Protein AF-A0A0D3IHN6-F1 (afdb_monomer)

Mean predicted aligned error: 17.08 Å

pLDDT: mean 70.56, std 24.92, range [23.86, 97.94]

Secondary structure (DSSP, 8-state):
-----PPPPTTPPP-----TTHHHHHHHHHIIIIIHHHHHHHHHHTTSTTPPP---PPPTT-HHHHHHHHHHHHHHHTT-PPPHHHHHHHHTTS-------------SS----EEEE-TTSS-EEEEE--GGG-SSHHHHHHHHHHHHHHGGGTT-EEEEEEEEEEEEEETTSS-EEEEEEEEEESS-GGGS-HHHHTT-EEE-GGG-BS--TTHHHHHHHHHHHT---TTEEEEEEEPPSSPPEEEEEEEE-

Foldseek 3Di:
DPDDPDDDDPPDDDPDPPDPPPPVVVVVVCCVPPVVVVVVCVVVQVPDPPDDDDPDDDDPPQPQVVVVVVVQVVCVVVVNHDDPVVVVVSDVVGDDAADDDDDDDDDDPPFKFKWWAFPRDPKIWGQADTLVPDPDPVSSVLSVVLCVLCVVQFQPKKKKFFFKKKWKAFAPRQWIWIKTAIAIGPDDPVSRSVVSNQQTIIGPPVRTHNDDPVVSSVQSVCVVVVNDDPRIDMDMGGADPVTDMGMTGMHID

Nearest PDB structures (foldseek):
  7b5h-assembly1_AD  TM=1.673E-01  e=1.004E-01  Nostoc sp. PCC 7120 = FACHB-418
  7wt4-assembly2_D  TM=2.949E-01  e=1.870E+00  Homo sapiens
  3szv-assembly1_A  TM=2.878E-01  e=4.496E+00  Pseudomonas aeruginosa
  1uyn-assembly1_X  TM=2.172E-01  e=3.356E+00  Neisseria meningitidis

Organism: Emiliania huxleyi (strain CCMP1516) (NCBI:txid280463)

Sequence (253 aa):
MWARVGARAATDHALTQHIEGGAAKAYEIFNAVFFEPSRKALSSVHRLPGVLVSDAFWAEGAEGPKELAEELVRRATAGDAPTLAEFAAAVAGGGGGGGGGGGASAAAPTASYMMAELPGTQMHVTLVPPRGSATSAAEAAALFAAMRALQPLAGSPVRVVLLRYVLGTWRGETRKIGFWEAGIRGLPDSLHYTPQAALYHVTDSAALIGCAPRDVSDFLARIRAGSLDPEWQVQIFEASAPPPEMAAVVREV

Structure (mmCIF, N/CA/C/O backbone):
data_AF-A0A0D3IHN6-F1
#
_entry.id   AF-A0A0D3IHN6-F1
#
loop_
_atom_site.group_PDB
_atom_site.id
_atom_site.type_symbol
_atom_site.label_atom_id
_atom_site.label_alt_id
_atom_site.label_comp_id
_atom_site.label_asym_id
_atom_site.label_entity_id
_atom_site.label_seq_id
_atom_site.pdbx_PDB_ins_code
_atom_site.Cartn_x
_atom_site.Cartn_y
_atom_site.Cartn_z
_atom_site.occupancy
_atom_site.B_iso_or_equiv
_atom_site.auth_seq_id
_atom_site.auth_comp_id
_atom_site.auth_asym_id
_atom_site.auth_atom_id
_atom_site.pdbx_PDB_model_num
ATOM 1 N N . MET A 1 1 ? -9.076 2.340 -29.402 1.00 26.38 1 MET A N 1
ATOM 2 C CA . MET A 1 1 ? -9.531 3.242 -30.480 1.00 26.38 1 MET A CA 1
ATOM 3 C C . MET A 1 1 ? -10.170 4.444 -29.805 1.00 26.38 1 MET A C 1
ATOM 5 O O . MET A 1 1 ? -11.126 4.263 -29.068 1.00 26.38 1 MET A O 1
ATOM 9 N N . TRP A 1 2 ? -9.564 5.623 -29.957 1.00 23.86 2 TRP A N 1
ATOM 10 C CA . TRP A 1 2 ? -10.156 6.906 -29.574 1.00 23.86 2 TRP A CA 1
ATOM 11 C C . TRP A 1 2 ? -11.422 7.128 -30.407 1.00 23.86 2 TRP A C 1
ATOM 13 O O . TRP A 1 2 ? -11.410 6.845 -31.609 1.00 23.86 2 TRP A O 1
ATOM 23 N N . ALA A 1 3 ? -12.501 7.618 -29.796 1.00 26.09 3 ALA A N 1
ATOM 24 C CA . ALA A 1 3 ? -13.684 8.024 -30.541 1.00 26.09 3 ALA A CA 1
ATOM 25 C C . ALA A 1 3 ? -13.333 9.280 -31.349 1.00 26.09 3 ALA A C 1
ATOM 27 O O . ALA A 1 3 ? -13.211 10.387 -30.834 1.00 26.09 3 ALA A O 1
ATOM 28 N N . ARG A 1 4 ? -13.077 9.051 -32.635 1.00 27.92 4 ARG A N 1
ATOM 29 C CA . ARG A 1 4 ? -12.888 10.053 -33.676 1.00 27.92 4 ARG A CA 1
ATOM 30 C C . ARG A 1 4 ? -14.024 11.076 -33.586 1.00 27.92 4 ARG A C 1
ATOM 32 O O . ARG A 1 4 ? -15.188 10.688 -33.605 1.00 27.92 4 ARG A O 1
ATOM 39 N N . VAL A 1 5 ? -13.677 12.363 -33.550 1.00 29.56 5 VAL A N 1
ATOM 40 C CA . VAL A 1 5 ? -14.582 13.455 -33.928 1.00 29.56 5 VAL A CA 1
ATOM 41 C C . VAL A 1 5 ? -15.066 13.141 -35.345 1.00 29.56 5 VAL A C 1
ATOM 43 O O . VAL A 1 5 ? -14.336 13.311 -36.322 1.00 29.56 5 VAL A O 1
ATOM 46 N N . GLY A 1 6 ? -16.255 12.552 -35.443 1.00 32.47 6 GLY A N 1
ATOM 47 C CA . GLY A 1 6 ? -16.974 12.385 -36.695 1.00 32.47 6 GLY A CA 1
ATOM 48 C C . GLY A 1 6 ? -17.466 13.750 -37.152 1.00 32.47 6 GLY A C 1
ATOM 49 O O . GLY A 1 6 ? -17.940 14.541 -36.339 1.00 32.47 6 GLY A O 1
ATOM 50 N N . ALA A 1 7 ? -17.287 14.032 -38.440 1.00 32.97 7 ALA A N 1
ATOM 51 C CA . ALA A 1 7 ? -17.665 15.278 -39.090 1.00 32.97 7 ALA A CA 1
ATOM 52 C C . ALA A 1 7 ? -19.096 15.701 -38.712 1.00 32.97 7 ALA A C 1
ATOM 54 O O . ALA A 1 7 ? -20.049 14.970 -38.975 1.00 32.97 7 ALA A O 1
ATOM 55 N N . ARG A 1 8 ? -19.235 16.880 -38.096 1.00 36.50 8 ARG A N 1
ATOM 56 C CA . ARG A 1 8 ? -20.534 17.532 -37.907 1.00 36.50 8 ARG A CA 1
ATOM 57 C C . ARG A 1 8 ? -20.994 18.152 -39.226 1.00 36.50 8 ARG A C 1
ATOM 59 O O . ARG A 1 8 ? -20.164 18.558 -40.043 1.00 36.50 8 ARG A O 1
ATOM 66 N N . ALA A 1 9 ? -22.304 18.212 -39.441 1.00 45.88 9 ALA A N 1
ATOM 67 C CA . ALA A 1 9 ? -22.871 18.928 -40.577 1.00 45.88 9 ALA A CA 1
ATOM 68 C C . ALA A 1 9 ? -22.647 20.441 -40.406 1.00 45.88 9 ALA A C 1
ATOM 70 O O . ALA A 1 9 ? -22.578 20.944 -39.287 1.00 45.88 9 ALA A O 1
ATOM 71 N N . ALA A 1 10 ? -22.571 21.183 -41.515 1.00 40.00 10 ALA A N 1
ATOM 72 C CA . ALA A 1 10 ? -22.325 22.633 -41.526 1.00 40.00 10 ALA A CA 1
ATOM 73 C C . ALA A 1 10 ? -23.409 23.481 -40.817 1.00 40.00 10 ALA A C 1
ATOM 75 O O . ALA A 1 10 ? -23.303 24.702 -40.772 1.00 40.00 10 ALA A O 1
ATOM 76 N N . THR A 1 11 ? -24.458 22.845 -40.294 1.00 34.56 11 THR A N 1
ATOM 77 C CA . THR A 1 11 ? -25.640 23.467 -39.689 1.00 34.56 11 THR A CA 1
ATOM 78 C C . THR A 1 11 ? -25.653 23.423 -38.160 1.00 34.56 11 THR A C 1
ATOM 80 O O . THR A 1 11 ? -26.607 23.906 -37.557 1.00 34.56 11 THR A O 1
ATOM 83 N N . ASP A 1 12 ? -24.628 22.863 -37.514 1.00 32.59 12 ASP A N 1
ATOM 84 C CA . ASP A 1 12 ? -24.600 22.754 -36.054 1.00 32.59 12 ASP A CA 1
ATOM 85 C C . ASP A 1 12 ? -24.124 24.064 -35.406 1.00 32.59 12 ASP A C 1
ATOM 87 O O . ASP A 1 12 ? -23.009 24.534 -35.639 1.00 32.59 12 ASP A O 1
ATOM 91 N N . HIS A 1 13 ? -24.962 24.652 -34.551 1.00 29.00 13 HIS A N 1
ATOM 92 C CA . HIS A 1 13 ? -24.617 25.846 -33.780 1.00 29.00 13 HIS A CA 1
ATOM 93 C C . HIS A 1 13 ? -23.758 25.477 -32.561 1.00 29.00 13 HIS A C 1
ATOM 95 O O . HIS A 1 13 ? -24.189 24.726 -31.687 1.00 29.00 13 HIS A O 1
ATOM 101 N N . ALA A 1 14 ? -22.540 26.019 -32.487 1.00 29.28 14 ALA A N 1
ATOM 102 C CA . ALA A 1 14 ? -21.646 25.857 -31.344 1.00 29.28 14 ALA A CA 1
ATOM 103 C C . ALA A 1 14 ? -21.780 27.026 -30.355 1.00 29.28 14 ALA A C 1
ATOM 105 O O . ALA A 1 14 ? -21.685 28.190 -30.739 1.00 29.28 14 ALA A O 1
ATOM 106 N N . LEU A 1 15 ? -21.888 26.713 -29.061 1.00 26.64 15 LEU A N 1
ATOM 107 C CA . LEU A 1 15 ? -21.452 27.602 -27.981 1.00 26.64 15 LEU A CA 1
ATOM 108 C C . LEU A 1 15 ? -19.940 27.409 -27.792 1.00 26.64 15 LEU A C 1
ATOM 110 O O . LEU A 1 15 ? -19.477 26.794 -26.837 1.00 26.64 15 LEU A O 1
ATOM 114 N N . THR A 1 16 ? -19.151 27.892 -28.749 1.00 29.06 16 THR A N 1
ATOM 115 C CA . THR A 1 16 ? -17.700 28.031 -28.589 1.00 29.06 16 THR A CA 1
ATOM 116 C C . THR A 1 16 ? -17.401 29.407 -28.012 1.00 29.06 16 THR A C 1
ATOM 118 O O . THR A 1 16 ? -17.371 30.394 -28.745 1.00 29.06 16 THR A O 1
ATOM 121 N N . GLN A 1 17 ? -17.108 29.488 -26.712 1.00 33.59 17 GLN A N 1
ATOM 122 C CA . GLN A 1 17 ? -16.147 30.496 -26.268 1.00 33.59 17 GLN A CA 1
ATOM 123 C C . GLN A 1 17 ? -14.756 29.978 -26.635 1.00 33.59 17 GLN A C 1
ATOM 125 O O . GLN A 1 17 ? -14.215 29.077 -25.998 1.00 33.59 17 GLN A O 1
ATOM 130 N N . HIS A 1 18 ? -14.190 30.534 -27.706 1.00 33.16 18 HIS A N 1
ATOM 131 C CA . HIS A 1 18 ? -12.764 30.421 -27.976 1.00 33.16 18 HIS A CA 1
ATOM 132 C C . HIS A 1 18 ? -12.017 31.194 -26.889 1.00 33.16 18 HIS A C 1
ATOM 134 O O . HIS A 1 18 ? -11.928 32.417 -26.942 1.00 33.16 18 HIS A O 1
ATOM 140 N N . ILE A 1 19 ? -11.495 30.487 -25.890 1.00 40.88 19 ILE A N 1
ATOM 141 C CA . ILE A 1 19 ? -10.463 31.044 -25.020 1.00 40.88 19 ILE A CA 1
ATOM 142 C C . ILE A 1 19 ? -9.128 30.816 -25.727 1.00 40.88 19 ILE A C 1
ATOM 144 O O . ILE A 1 19 ? -8.738 29.681 -26.018 1.00 40.88 19 ILE A O 1
ATOM 148 N N . GLU A 1 20 ? -8.443 31.910 -26.044 1.00 40.50 20 GLU A N 1
ATOM 149 C CA . GLU A 1 20 ? -7.079 31.880 -26.561 1.00 40.50 20 GLU A CA 1
ATOM 150 C C . GLU A 1 20 ? -6.176 31.195 -25.515 1.00 40.50 20 GLU A C 1
ATOM 152 O O . GLU A 1 20 ? -6.155 31.584 -24.347 1.00 40.50 20 GLU A O 1
ATOM 157 N N . GLY A 1 21 ? -5.496 30.110 -25.902 1.00 53.03 21 GLY A N 1
ATOM 158 C CA . GLY A 1 21 ? -4.685 29.282 -24.992 1.00 53.03 21 GLY A CA 1
ATOM 159 C C . GLY A 1 21 ? -5.114 27.812 -24.867 1.00 53.03 21 GLY A C 1
ATOM 160 O O . GLY A 1 21 ? -4.444 27.033 -24.188 1.00 53.03 21 GLY A O 1
ATOM 161 N N . GLY A 1 22 ? -6.186 27.400 -25.550 1.00 51.03 22 GLY A N 1
ATOM 162 C CA . GLY A 1 22 ? -6.542 25.987 -25.721 1.00 51.03 22 GLY A CA 1
ATOM 163 C C . GLY A 1 22 ? -6.893 25.259 -24.416 1.00 51.03 22 GLY A C 1
ATOM 164 O O . GLY A 1 22 ? -7.276 25.870 -23.419 1.00 51.03 22 GLY A O 1
ATOM 165 N N . ALA A 1 23 ? -6.770 23.928 -24.422 1.00 46.84 23 ALA A N 1
ATOM 166 C CA . ALA A 1 23 ? -7.182 23.068 -23.307 1.00 46.84 23 ALA A CA 1
ATOM 167 C C . ALA A 1 23 ? -6.503 23.427 -21.972 1.00 46.84 23 ALA A C 1
ATOM 169 O O . ALA A 1 23 ? -7.128 23.337 -20.919 1.00 46.84 23 ALA A O 1
ATOM 170 N N . ALA A 1 24 ? -5.253 23.895 -22.019 1.00 50.00 24 ALA A N 1
ATOM 171 C CA . ALA A 1 24 ? -4.519 24.321 -20.833 1.00 50.00 24 ALA A CA 1
ATOM 172 C C . ALA A 1 24 ? -5.163 25.551 -20.173 1.00 50.00 24 ALA A C 1
ATOM 174 O O . ALA A 1 24 ? -5.350 25.564 -18.959 1.00 50.00 24 ALA A O 1
ATOM 175 N N . LYS A 1 25 ? -5.567 26.557 -20.964 1.00 50.16 25 LYS A N 1
ATOM 176 C CA . LYS A 1 25 ? -6.186 27.776 -20.426 1.00 50.16 25 LYS A CA 1
ATOM 177 C C . LYS A 1 25 ? -7.614 27.540 -19.937 1.00 50.16 25 LYS A C 1
ATOM 179 O O . LYS A 1 25 ? -8.021 28.105 -18.925 1.00 50.16 25 LYS A O 1
ATOM 184 N N . ALA A 1 26 ? -8.346 26.654 -20.611 1.00 50.69 26 ALA A N 1
ATOM 185 C CA . ALA A 1 26 ? -9.659 26.204 -20.161 1.00 50.69 26 ALA A CA 1
ATOM 186 C C . ALA A 1 26 ? -9.577 25.454 -18.817 1.00 50.69 26 ALA A C 1
ATOM 188 O O . ALA A 1 26 ? -10.372 25.723 -17.917 1.00 50.69 26 ALA A O 1
ATOM 189 N N . TYR A 1 27 ? -8.577 24.581 -18.645 1.00 53.88 27 TYR A N 1
ATOM 190 C CA . TYR A 1 27 ? -8.334 23.887 -17.377 1.00 53.88 27 TYR A CA 1
ATOM 191 C C . TYR A 1 27 ? -7.915 24.849 -16.259 1.00 53.88 27 TYR A C 1
ATOM 193 O O . TYR A 1 27 ? -8.388 24.732 -15.132 1.00 53.88 27 TYR A O 1
ATOM 201 N N . GLU A 1 28 ? -7.078 25.841 -16.567 1.00 54.53 28 GLU A N 1
ATOM 202 C CA . GLU A 1 28 ? -6.651 26.856 -15.601 1.00 54.53 28 GLU A CA 1
ATOM 203 C C . GLU A 1 28 ? -7.842 27.669 -15.059 1.00 54.53 28 GLU A C 1
ATOM 205 O O . GLU A 1 28 ? -7.956 27.875 -13.850 1.00 54.53 28 GLU A O 1
ATOM 210 N N . ILE A 1 29 ? -8.774 28.065 -15.935 1.00 51.03 29 ILE A N 1
ATOM 211 C CA . ILE A 1 29 ? -9.994 28.795 -15.552 1.00 51.03 29 ILE A CA 1
ATOM 212 C C . ILE A 1 29 ? -10.943 27.900 -14.748 1.00 51.03 29 ILE A C 1
ATOM 214 O O . ILE A 1 29 ? -11.463 28.330 -13.719 1.00 51.03 29 ILE A O 1
ATOM 218 N N . PHE A 1 30 ? -11.129 26.645 -15.162 1.00 51.28 30 PHE A N 1
ATOM 219 C CA . PHE A 1 30 ? -11.920 25.671 -14.408 1.00 51.28 30 PHE A CA 1
ATOM 220 C C . PHE A 1 30 ? -11.371 25.470 -12.986 1.00 51.28 30 PHE A C 1
ATOM 222 O O . PHE A 1 30 ? -12.112 25.560 -12.003 1.00 51.28 30 PHE A O 1
ATOM 229 N N . ASN A 1 31 ? -10.057 25.278 -12.865 1.00 49.72 31 ASN A N 1
ATOM 230 C CA . ASN A 1 31 ? -9.383 25.074 -11.589 1.00 49.72 31 ASN A CA 1
ATOM 231 C C . ASN A 1 31 ? -9.516 26.304 -10.667 1.00 49.72 31 ASN A C 1
ATOM 233 O O . ASN A 1 31 ? -9.811 26.163 -9.480 1.00 49.72 31 ASN A O 1
ATOM 237 N N . ALA A 1 32 ? -9.363 27.514 -11.213 1.00 46.91 32 ALA A N 1
ATOM 238 C CA . ALA A 1 32 ? -9.447 28.758 -10.446 1.00 46.91 32 ALA A CA 1
ATOM 239 C C . ALA A 1 32 ? -10.871 29.091 -9.967 1.00 46.91 32 ALA A C 1
ATOM 241 O O . ALA A 1 32 ? -11.039 29.606 -8.861 1.00 46.91 32 ALA A O 1
ATOM 242 N N . VAL A 1 33 ? -11.890 28.813 -10.787 1.00 44.31 33 VAL A N 1
ATOM 243 C CA . VAL A 1 33 ? -13.281 29.200 -10.497 1.00 44.31 33 VAL A CA 1
ATOM 244 C C . VAL A 1 33 ? -14.005 28.153 -9.655 1.00 44.31 33 VAL A C 1
ATOM 246 O O . VAL A 1 33 ? -14.765 28.518 -8.761 1.00 44.31 33 VAL A O 1
ATOM 249 N N . PHE A 1 34 ? -13.767 26.864 -9.903 1.00 45.44 34 PHE A N 1
ATOM 250 C CA . PHE A 1 34 ? -14.539 25.791 -9.271 1.00 45.44 34 PHE A CA 1
ATOM 251 C C . PHE A 1 34 ? -13.735 25.023 -8.226 1.00 45.44 34 PHE A C 1
ATOM 253 O O . PHE A 1 34 ? -14.240 24.742 -7.138 1.00 45.44 34 PHE A O 1
ATOM 260 N N . PHE A 1 35 ? -12.476 24.704 -8.521 1.00 51.03 35 PHE A N 1
ATOM 261 C CA . PHE A 1 35 ? -11.712 23.775 -7.695 1.00 51.03 35 PHE A CA 1
ATOM 262 C C . PHE A 1 35 ? -11.064 24.451 -6.476 1.00 51.03 35 PHE A C 1
ATOM 264 O O . PHE A 1 35 ? -11.207 23.975 -5.352 1.00 51.03 35 PHE A O 1
ATOM 271 N N . GLU A 1 36 ? -10.425 25.608 -6.656 1.00 50.75 36 GLU A N 1
ATOM 272 C CA . GLU A 1 36 ? -9.778 26.365 -5.569 1.00 50.75 36 GLU A CA 1
ATOM 273 C C . GLU A 1 36 ? -10.756 26.811 -4.457 1.00 50.75 36 GLU A C 1
ATOM 275 O O . GLU A 1 36 ? -10.452 26.595 -3.277 1.00 50.75 36 GLU A O 1
ATOM 280 N N . PRO A 1 37 ? -11.941 27.379 -4.767 1.00 45.94 37 PRO A N 1
ATOM 281 C CA . PRO A 1 37 ? -12.933 27.726 -3.746 1.00 45.94 37 PRO A CA 1
ATOM 282 C C . PRO A 1 37 ? -13.492 26.501 -3.012 1.00 45.94 37 PRO A C 1
ATOM 284 O O . PRO A 1 37 ? -13.617 26.529 -1.785 1.00 45.94 37 PRO A O 1
ATOM 287 N N . SER A 1 38 ? -13.747 25.403 -3.733 1.00 46.88 38 SER A N 1
ATOM 288 C CA . SER A 1 38 ? -14.208 24.137 -3.145 1.00 46.88 38 SER A CA 1
ATOM 289 C C . SER A 1 38 ? -13.157 23.553 -2.199 1.00 46.88 38 SER A C 1
ATOM 291 O O . SER A 1 38 ? -13.476 23.187 -1.069 1.00 46.88 38 SER A O 1
ATOM 293 N N . ARG A 1 39 ? -11.876 23.585 -2.590 1.00 51.88 39 ARG A N 1
ATOM 294 C CA . ARG A 1 39 ? -10.746 23.150 -1.754 1.00 51.88 39 ARG A CA 1
ATOM 295 C C . ARG A 1 39 ? -10.604 23.974 -0.470 1.00 51.88 39 ARG A C 1
ATOM 297 O O . ARG A 1 39 ? -10.272 23.425 0.579 1.00 51.88 39 ARG A O 1
ATOM 304 N N . LYS A 1 40 ? -10.874 25.284 -0.521 1.00 51.59 40 LYS A N 1
ATOM 305 C CA . LYS A 1 40 ? -10.886 26.147 0.676 1.00 51.59 40 LYS A CA 1
ATOM 306 C C . LYS A 1 40 ? -12.030 25.780 1.625 1.00 51.59 40 LYS A C 1
ATOM 308 O O . LYS A 1 40 ? -11.809 25.704 2.835 1.00 51.59 40 LYS A O 1
ATOM 313 N N . ALA A 1 41 ? -13.213 25.492 1.083 1.00 46.25 41 ALA A N 1
ATOM 314 C CA . ALA A 1 41 ? -14.391 25.099 1.857 1.00 46.25 41 ALA A CA 1
ATOM 315 C C . ALA A 1 41 ? -14.292 23.678 2.451 1.00 46.25 41 ALA A C 1
ATOM 317 O O . ALA A 1 41 ? -14.783 23.446 3.557 1.00 46.25 41 ALA A O 1
ATOM 318 N N . LEU A 1 42 ? -13.599 22.754 1.774 1.00 49.09 42 LEU A N 1
ATOM 319 C CA . LEU A 1 42 ? -13.393 21.355 2.183 1.00 49.09 42 LEU A CA 1
ATOM 320 C C . LEU A 1 42 ? -12.905 21.229 3.636 1.00 49.09 42 LEU A C 1
ATOM 322 O O . LEU A 1 42 ? -13.432 20.435 4.411 1.00 49.09 42 LEU A O 1
ATOM 326 N N . SER A 1 43 ? -11.957 22.073 4.051 1.00 50.38 43 SER A N 1
ATOM 327 C CA . SER A 1 43 ? -11.405 22.048 5.415 1.00 50.38 43 SER A CA 1
ATOM 328 C C . SER A 1 43 ? -12.417 22.395 6.519 1.00 50.38 43 SER A C 1
ATOM 330 O O . SER A 1 43 ? -12.306 21.888 7.638 1.00 50.38 43 SER A O 1
ATOM 332 N N . SER A 1 44 ? -13.411 23.235 6.215 1.00 44.78 44 SER A N 1
ATOM 333 C CA . SER A 1 44 ? -14.514 23.567 7.122 1.00 44.78 44 SER A CA 1
ATOM 334 C C . SER A 1 44 ? -15.577 22.469 7.127 1.00 44.78 44 SER A C 1
ATOM 336 O O . SER A 1 44 ? -16.115 22.144 8.182 1.00 44.78 44 SER A O 1
ATOM 338 N N . VAL A 1 45 ? -15.830 21.862 5.967 1.00 45.56 45 VAL A N 1
ATOM 339 C CA . VAL A 1 45 ? -16.831 20.804 5.768 1.00 45.56 45 VAL A CA 1
ATOM 340 C C . VAL A 1 45 ? -16.403 19.481 6.424 1.00 45.56 45 VAL A C 1
ATOM 342 O O . VAL A 1 45 ? -17.224 18.830 7.061 1.00 45.56 45 VAL A O 1
ATOM 345 N N . HIS A 1 46 ? -15.109 19.142 6.410 1.00 49.34 46 HIS A N 1
ATOM 346 C CA . HIS A 1 46 ? -14.551 17.975 7.118 1.00 49.34 46 HIS A CA 1
ATOM 347 C C . HIS A 1 46 ? -14.701 18.009 8.646 1.00 49.34 46 HIS A C 1
ATOM 349 O O . HIS A 1 46 ? -14.487 16.995 9.306 1.00 49.34 46 HIS A O 1
ATOM 355 N N . ARG A 1 47 ? -15.009 19.171 9.234 1.00 44.84 47 ARG A N 1
ATOM 356 C CA . ARG A 1 47 ? -15.167 19.323 10.690 1.00 44.84 47 ARG A CA 1
ATOM 357 C C . ARG A 1 47 ? -16.612 19.160 11.153 1.00 44.84 47 ARG A C 1
ATOM 359 O O . ARG A 1 47 ? -16.866 19.225 12.354 1.00 44.84 47 ARG A O 1
ATOM 366 N N . LEU A 1 48 ? -17.552 18.982 10.227 1.00 41.81 48 LEU A N 1
ATOM 367 C CA . LEU A 1 48 ? -18.957 18.790 10.553 1.00 41.81 48 LEU A CA 1
ATOM 368 C C . LEU A 1 48 ? -19.217 17.312 10.912 1.00 41.81 48 LEU A C 1
ATOM 370 O O . LEU A 1 48 ? -18.780 16.423 10.176 1.00 41.81 48 LEU A O 1
ATOM 374 N N . PRO A 1 49 ? -19.909 17.019 12.030 1.00 35.84 49 PRO A N 1
ATOM 375 C CA . PRO A 1 49 ? -20.189 15.646 12.445 1.00 35.84 49 PRO A CA 1
ATOM 376 C C . PRO A 1 49 ? -20.963 14.871 11.372 1.00 35.84 49 PRO A C 1
ATOM 378 O O . PRO A 1 49 ? -21.994 15.337 10.896 1.00 35.84 49 PRO A O 1
ATOM 381 N N . GLY A 1 50 ? -20.473 13.683 11.008 1.00 42.44 50 GLY A N 1
ATOM 382 C CA . GLY A 1 50 ? -21.137 12.794 10.047 1.00 42.44 50 GLY A CA 1
ATOM 383 C C . GLY A 1 50 ? -20.907 13.129 8.570 1.00 42.44 50 GLY A C 1
ATOM 384 O O . GLY A 1 50 ? -21.505 12.485 7.711 1.00 42.44 50 GLY A O 1
ATOM 385 N N . VAL A 1 51 ? -20.045 14.099 8.249 1.00 42.91 51 VAL A N 1
ATOM 386 C CA . VAL A 1 51 ? -19.778 14.466 6.854 1.00 42.91 51 VAL A CA 1
ATOM 387 C C . VAL A 1 51 ? -18.711 13.570 6.223 1.00 42.91 51 VAL A C 1
ATOM 389 O O . VAL A 1 51 ? -17.556 13.541 6.647 1.00 42.91 51 VAL A O 1
ATOM 392 N N . LEU A 1 52 ? -19.103 12.886 5.148 1.00 39.41 52 LEU A N 1
ATOM 393 C CA . LEU A 1 52 ? -18.211 12.239 4.191 1.00 39.41 52 LEU A CA 1
ATOM 394 C C . LEU A 1 52 ? -18.028 13.183 3.004 1.00 39.41 52 LEU A C 1
ATOM 396 O O . LEU A 1 52 ? -18.991 13.504 2.311 1.00 39.41 52 LEU A O 1
ATOM 400 N N . VAL A 1 53 ? -16.796 13.631 2.770 1.00 44.19 53 VAL A N 1
ATOM 401 C CA . VAL A 1 53 ? -16.455 14.398 1.567 1.00 44.19 53 VAL A CA 1
ATOM 402 C C . VAL A 1 53 ? -15.737 13.463 0.610 1.00 44.19 53 VAL A C 1
ATOM 404 O O . VAL A 1 53 ? -14.711 12.883 0.958 1.00 44.19 53 VAL A O 1
ATOM 407 N N . SER A 1 54 ? -16.300 13.296 -0.581 1.00 38.12 54 SER A N 1
ATOM 408 C CA . SER A 1 54 ? -15.676 12.582 -1.688 1.00 38.12 54 SER A CA 1
ATOM 409 C C . SER A 1 54 ? -15.340 13.600 -2.771 1.00 38.12 54 SER A C 1
ATOM 411 O O . SER A 1 54 ? -16.219 14.337 -3.219 1.00 38.12 54 SER A O 1
ATOM 413 N N . ASP A 1 55 ? -14.074 13.645 -3.184 1.00 37.91 55 ASP A N 1
ATOM 414 C CA . ASP A 1 55 ? -13.651 14.382 -4.374 1.00 37.91 55 ASP A CA 1
ATOM 415 C C . ASP A 1 55 ? -14.127 13.614 -5.612 1.00 37.91 55 ASP A C 1
ATOM 417 O O . ASP A 1 55 ? -13.396 12.804 -6.186 1.00 37.91 55 ASP A O 1
ATOM 421 N N . ALA A 1 56 ? -15.383 13.818 -5.999 1.00 40.31 56 ALA A N 1
ATOM 422 C CA . ALA A 1 56 ? -15.943 13.185 -7.179 1.00 40.31 56 ALA A CA 1
ATOM 423 C C . ALA A 1 56 ? -16.045 14.200 -8.320 1.00 40.31 56 ALA A C 1
ATOM 425 O O . ALA A 1 56 ? -16.868 15.116 -8.307 1.00 40.31 56 ALA A O 1
ATOM 426 N N . PHE A 1 57 ? -15.186 14.028 -9.322 1.00 43.69 57 PHE A N 1
ATOM 427 C CA . PHE A 1 57 ? -15.365 14.655 -10.623 1.00 43.69 57 PHE A CA 1
ATOM 428 C C . PHE A 1 57 ? -16.229 13.730 -11.468 1.00 43.69 57 PHE A C 1
ATOM 430 O O . PHE A 1 57 ? -15.855 12.590 -11.729 1.00 43.69 57 PHE A O 1
ATOM 437 N N . TRP A 1 58 ? -17.395 14.210 -11.877 1.00 44.84 58 TRP A N 1
ATOM 438 C CA . TRP A 1 58 ? -18.348 13.399 -12.622 1.00 44.84 58 TRP A CA 1
ATOM 439 C C . TRP A 1 58 ? -18.136 13.588 -14.124 1.00 44.84 58 TRP A C 1
ATOM 441 O O . TRP A 1 58 ? -18.168 14.712 -14.627 1.00 44.84 58 TRP A O 1
ATOM 451 N N . ALA A 1 59 ? -17.905 12.489 -14.841 1.00 38.00 59 ALA A N 1
ATOM 452 C CA . ALA A 1 59 ? -17.909 12.485 -16.299 1.00 38.00 59 ALA A CA 1
ATOM 453 C C . ALA A 1 59 ? -19.332 12.709 -16.850 1.00 38.00 59 ALA A C 1
ATOM 455 O O . ALA A 1 59 ? -20.331 12.480 -16.164 1.00 38.00 59 ALA A O 1
ATOM 456 N N . GLU A 1 60 ? -19.430 13.134 -18.111 1.00 40.41 60 GLU A N 1
ATOM 457 C CA . GLU A 1 60 ? -20.707 13.268 -18.819 1.00 40.41 60 GLU A CA 1
ATOM 458 C C . GLU A 1 60 ? -21.432 11.901 -18.852 1.00 40.41 60 GLU A C 1
ATOM 460 O O . GLU A 1 60 ? -20.848 10.899 -19.267 1.00 40.41 60 GLU A O 1
ATOM 465 N N . GLY A 1 61 ? -22.679 11.843 -18.360 1.00 44.09 61 GLY A N 1
ATOM 466 C CA . GLY A 1 61 ? -23.466 10.604 -18.215 1.00 44.09 61 GLY A CA 1
ATOM 467 C C . GLY A 1 61 ? -23.588 10.045 -16.787 1.00 44.09 61 GLY A C 1
ATOM 468 O O . GLY A 1 61 ? -24.267 9.039 -16.589 1.00 44.09 61 GLY A O 1
ATOM 469 N N . ALA A 1 62 ? -22.995 10.692 -15.782 1.00 49.19 62 ALA A N 1
ATOM 470 C CA . ALA A 1 62 ? -23.106 10.306 -14.370 1.00 49.19 62 ALA A CA 1
ATOM 471 C C . ALA A 1 62 ? -24.300 10.967 -13.638 1.00 49.19 62 ALA A C 1
ATOM 473 O O . ALA A 1 62 ? -24.158 11.436 -12.509 1.00 49.19 62 ALA A O 1
ATOM 474 N N . GLU A 1 63 ? -25.484 10.994 -14.260 1.00 58.56 63 GLU A N 1
ATOM 475 C CA . GLU A 1 63 ? -26.693 11.581 -13.646 1.00 58.56 63 GLU A CA 1
ATOM 476 C C . GLU A 1 63 ? -27.100 10.839 -12.360 1.00 58.56 63 GLU A C 1
ATOM 478 O O . GLU A 1 63 ? -27.396 11.469 -11.352 1.00 58.56 63 GLU A O 1
ATOM 483 N N . GLY A 1 64 ? -26.987 9.505 -12.334 1.00 56.84 64 GLY A N 1
ATOM 484 C CA . GLY A 1 64 ? -27.317 8.699 -11.148 1.00 56.84 64 GLY A CA 1
ATOM 485 C C . GLY A 1 64 ? -26.474 9.038 -9.905 1.00 56.84 64 GLY A C 1
ATOM 486 O O . GLY A 1 64 ? -27.035 9.305 -8.843 1.00 56.84 64 GLY A O 1
ATOM 487 N N . PRO A 1 65 ? -25.131 9.074 -9.999 1.00 49.44 65 PRO A N 1
ATOM 488 C CA . PRO A 1 65 ? -24.284 9.499 -8.883 1.00 49.44 65 PRO A CA 1
ATOM 489 C C . PRO A 1 65 ? -24.513 10.946 -8.417 1.00 49.44 65 PRO A C 1
ATOM 491 O O . PRO A 1 65 ? -24.391 11.229 -7.224 1.00 49.44 65 PRO A O 1
ATOM 494 N N . LYS A 1 66 ? -24.874 11.857 -9.329 1.00 50.72 66 LYS A N 1
ATOM 495 C CA . LYS A 1 66 ? -25.188 13.254 -8.999 1.00 50.72 66 LYS A CA 1
ATOM 496 C C . LYS A 1 66 ? -26.518 13.382 -8.249 1.00 50.72 66 LYS A C 1
ATOM 498 O O . LYS A 1 66 ? -26.548 14.013 -7.195 1.00 50.72 66 LYS A O 1
ATOM 503 N N . GLU A 1 67 ? -27.576 12.735 -8.736 1.00 55.66 67 GLU A N 1
ATOM 504 C CA . GLU A 1 67 ? -28.880 12.675 -8.057 1.00 55.66 67 GLU A CA 1
ATOM 505 C C . GLU A 1 67 ? -28.754 12.048 -6.661 1.00 55.66 67 GLU A C 1
ATOM 507 O O . GLU A 1 67 ? -29.337 12.534 -5.692 1.00 55.66 67 GLU A O 1
ATOM 512 N N . LEU A 1 68 ? -27.921 11.012 -6.526 1.00 52.09 68 LEU A N 1
ATOM 513 C CA . LEU A 1 68 ? -27.616 10.397 -5.238 1.00 52.09 68 LEU A CA 1
ATOM 514 C C . LEU A 1 68 ? -26.892 11.366 -4.290 1.00 52.09 68 LEU A C 1
ATOM 516 O O . LEU A 1 68 ? -27.237 11.437 -3.114 1.00 52.09 68 LEU A O 1
ATOM 520 N N . ALA A 1 69 ? -25.897 12.114 -4.770 1.00 51.19 69 ALA A N 1
ATOM 521 C CA . ALA A 1 69 ? -25.183 13.086 -3.943 1.00 51.19 69 ALA A CA 1
ATOM 522 C C . ALA A 1 69 ? -26.117 14.199 -3.436 1.00 51.19 69 ALA A C 1
ATOM 524 O O . ALA A 1 69 ? -26.076 14.553 -2.255 1.00 51.19 69 ALA A O 1
ATOM 525 N N . GLU A 1 70 ? -26.995 14.709 -4.300 1.00 57.59 70 GLU A N 1
ATOM 526 C CA . GLU A 1 70 ? -28.011 15.704 -3.937 1.00 57.59 70 GLU A CA 1
ATOM 527 C C . GLU A 1 70 ? -29.015 15.141 -2.913 1.00 57.59 70 GLU A C 1
ATOM 529 O O . GLU A 1 70 ? -29.347 15.807 -1.926 1.00 57.59 70 GLU A O 1
ATOM 534 N N . GLU A 1 71 ? -29.425 13.883 -3.079 1.00 55.03 71 GLU A N 1
ATOM 535 C CA . GLU A 1 71 ? -30.302 13.185 -2.140 1.00 55.03 71 GLU A CA 1
ATOM 536 C C . GLU A 1 71 ? -29.661 12.996 -0.760 1.00 55.03 71 GLU A C 1
ATOM 538 O O . GLU A 1 71 ? -30.297 13.215 0.274 1.00 55.03 71 GLU A O 1
ATOM 543 N N . LEU A 1 72 ? -28.380 12.640 -0.720 1.00 50.88 72 LEU A N 1
ATOM 544 C CA . LEU A 1 72 ? -27.637 12.457 0.524 1.00 50.88 72 LEU A CA 1
ATOM 545 C C . LEU A 1 72 ? -27.478 13.768 1.294 1.00 50.88 72 LEU A C 1
ATOM 547 O O . LEU A 1 72 ? -27.660 13.784 2.512 1.00 50.88 72 LEU A O 1
ATOM 551 N N . VAL A 1 73 ? -27.210 14.876 0.598 1.00 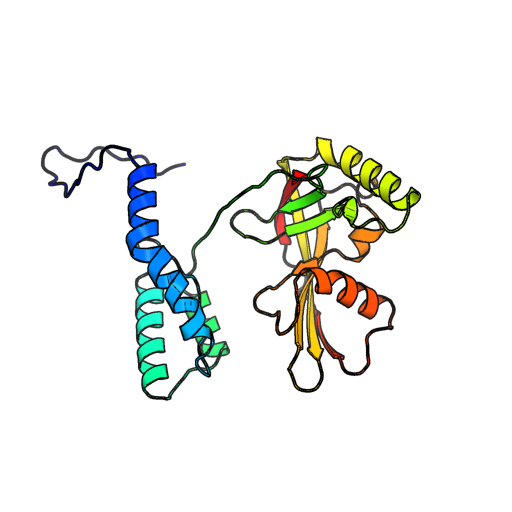53.41 73 VAL A N 1
ATOM 552 C CA . VAL A 1 73 ? -27.171 16.215 1.207 1.00 53.41 73 VAL A CA 1
ATOM 553 C C . VAL A 1 73 ? -28.534 16.575 1.796 1.00 53.41 73 VAL A C 1
ATOM 555 O O . VAL A 1 73 ? -28.614 17.078 2.923 1.00 53.41 73 VAL A O 1
ATOM 558 N N . ARG A 1 74 ? -29.617 16.273 1.074 1.00 57.88 74 ARG A N 1
ATOM 559 C CA . ARG A 1 74 ? -30.988 16.514 1.536 1.00 57.88 74 ARG A CA 1
ATOM 560 C C . ARG A 1 74 ? -31.306 15.722 2.808 1.00 57.88 74 ARG A C 1
ATOM 562 O O . ARG A 1 74 ? -31.795 16.306 3.775 1.00 57.88 74 ARG A O 1
ATOM 569 N N . ARG A 1 75 ? -30.982 14.426 2.846 1.00 51.88 75 ARG A N 1
ATOM 570 C CA . ARG A 1 75 ? -31.232 13.552 4.009 1.00 51.88 75 ARG A CA 1
ATOM 571 C C . ARG A 1 75 ? -30.337 13.881 5.206 1.00 51.88 75 ARG A C 1
ATOM 573 O O . ARG A 1 75 ? -30.830 13.941 6.330 1.00 51.88 75 ARG A O 1
ATOM 580 N N . ALA A 1 76 ? -29.065 14.205 4.973 1.00 49.53 76 ALA A N 1
ATOM 581 C CA . ALA A 1 76 ? -28.153 14.665 6.021 1.00 49.53 76 ALA A CA 1
ATOM 582 C C . ALA A 1 76 ? -28.632 15.979 6.663 1.00 49.53 76 ALA A C 1
ATOM 584 O O . ALA A 1 76 ? -28.618 16.113 7.885 1.00 49.53 76 ALA A O 1
ATOM 585 N N . THR A 1 77 ? -29.141 16.917 5.858 1.00 52.62 77 THR A N 1
ATOM 586 C CA . THR A 1 77 ? -29.728 18.176 6.356 1.00 52.62 77 THR A CA 1
ATOM 587 C C . THR A 1 77 ? -31.011 17.933 7.163 1.00 52.62 77 THR A C 1
ATOM 589 O O . THR A 1 77 ? -31.309 18.683 8.090 1.00 52.62 77 THR A O 1
ATOM 592 N N . ALA A 1 78 ? -31.750 16.864 6.852 1.00 60.94 78 ALA A N 1
ATOM 593 C CA . ALA A 1 78 ? -32.938 16.431 7.589 1.00 60.94 78 ALA A CA 1
ATOM 594 C C . ALA A 1 78 ? -32.627 15.584 8.845 1.00 60.94 78 ALA A C 1
ATOM 596 O O . ALA A 1 78 ? -33.553 15.211 9.563 1.00 60.94 78 ALA A O 1
ATOM 597 N N . GLY A 1 79 ? -31.350 15.290 9.126 1.00 53.22 79 GLY A N 1
ATOM 598 C CA . GLY A 1 79 ? -30.926 14.469 10.266 1.00 53.22 79 GLY A CA 1
ATOM 599 C C . GLY A 1 79 ? -31.074 12.955 10.064 1.00 53.22 79 GLY A C 1
ATOM 600 O O . GLY A 1 79 ? -30.949 12.209 11.030 1.00 53.22 79 GLY A O 1
ATOM 601 N N . ASP A 1 80 ? -31.316 12.503 8.832 1.00 54.16 80 ASP A N 1
ATOM 602 C CA . ASP A 1 80 ? -31.546 11.099 8.459 1.00 54.16 80 ASP A CA 1
ATOM 603 C C . ASP A 1 80 ? -30.387 10.580 7.587 1.00 54.16 80 ASP A C 1
ATOM 605 O O . ASP A 1 80 ? -30.557 10.218 6.422 1.00 54.16 80 ASP A O 1
ATOM 609 N N . ALA A 1 81 ? -29.160 10.650 8.112 1.00 49.84 81 ALA A N 1
ATOM 610 C CA . ALA A 1 81 ? -27.965 10.272 7.360 1.00 49.84 81 ALA A CA 1
ATOM 611 C C . ALA A 1 81 ? -27.893 8.741 7.170 1.00 49.84 81 ALA A C 1
ATOM 613 O O . ALA A 1 81 ? -27.938 8.009 8.163 1.00 49.84 81 ALA A O 1
ATOM 614 N N . PRO A 1 82 ? -27.759 8.236 5.930 1.00 47.59 82 PRO A N 1
ATOM 615 C CA . PRO A 1 82 ? -27.696 6.803 5.683 1.00 47.59 82 PRO A CA 1
ATOM 616 C C . PRO A 1 82 ? -26.386 6.191 6.168 1.00 47.59 82 PRO A C 1
ATOM 618 O O . PRO A 1 82 ? -25.360 6.854 6.348 1.00 47.59 82 PRO A O 1
ATOM 621 N N . THR A 1 83 ? -26.426 4.879 6.352 1.00 48.81 83 THR A N 1
ATOM 622 C CA . THR A 1 83 ? -25.273 4.089 6.763 1.00 48.81 83 THR A CA 1
ATOM 623 C C . THR A 1 83 ? -24.254 3.967 5.630 1.00 48.81 83 THR A C 1
ATOM 625 O O . THR A 1 83 ? -24.577 3.989 4.441 1.00 48.81 83 THR A O 1
ATOM 628 N N . LEU A 1 84 ? -22.989 3.763 5.999 1.00 41.59 84 LEU A N 1
ATOM 629 C CA . LEU A 1 84 ? -21.887 3.584 5.048 1.00 41.59 84 LEU A CA 1
ATOM 630 C C . LEU A 1 84 ? -22.136 2.420 4.062 1.00 41.59 84 LEU A C 1
ATOM 632 O O . LEU A 1 84 ? -21.657 2.449 2.931 1.00 41.59 84 LEU A O 1
ATOM 636 N N . ALA A 1 85 ? -22.910 1.412 4.479 1.00 41.81 85 ALA A N 1
ATOM 637 C CA . ALA A 1 85 ? -23.287 0.266 3.655 1.00 41.81 85 ALA A CA 1
ATOM 638 C C . ALA A 1 85 ? -24.282 0.637 2.540 1.00 41.81 85 ALA A C 1
ATOM 640 O O . ALA A 1 85 ? -24.140 0.171 1.411 1.00 41.81 85 ALA A O 1
ATOM 641 N N . GLU A 1 86 ? -25.249 1.510 2.831 1.00 45.44 86 GLU A N 1
ATOM 642 C CA . GLU A 1 86 ? -26.217 2.015 1.845 1.00 45.44 86 GLU A CA 1
ATOM 643 C C . GLU A 1 86 ? -25.533 2.927 0.822 1.00 45.44 86 GLU A C 1
ATOM 645 O O . GLU A 1 86 ? -25.820 2.858 -0.374 1.00 45.44 86 GLU A O 1
ATOM 650 N N . PHE A 1 87 ? -24.560 3.718 1.277 1.00 44.44 87 PHE A N 1
ATOM 651 C CA . PHE A 1 87 ? -23.722 4.533 0.403 1.00 44.44 87 PHE A CA 1
ATOM 652 C C . PHE A 1 87 ? -22.869 3.670 -0.542 1.00 44.44 87 PHE A C 1
ATOM 654 O O . PHE A 1 87 ? -22.861 3.887 -1.755 1.00 44.44 87 PHE A O 1
ATOM 661 N N . ALA A 1 88 ? -22.198 2.644 -0.011 1.00 42.28 88 ALA A N 1
ATOM 662 C CA . ALA A 1 88 ? -21.353 1.749 -0.801 1.00 42.28 88 ALA A CA 1
ATOM 663 C C . ALA A 1 88 ? -22.142 0.973 -1.875 1.00 42.28 88 ALA A C 1
ATOM 665 O O . ALA A 1 88 ? -21.647 0.797 -2.990 1.00 42.28 88 ALA A O 1
ATOM 666 N N . ALA A 1 89 ? -23.377 0.558 -1.572 1.00 45.12 89 ALA A N 1
ATOM 667 C CA . ALA A 1 89 ? -24.244 -0.147 -2.518 1.00 45.12 89 ALA A CA 1
ATOM 668 C C . ALA A 1 89 ? -24.658 0.724 -3.718 1.00 45.12 89 ALA A C 1
ATOM 670 O O . ALA A 1 89 ? -24.763 0.224 -4.837 1.00 45.12 89 ALA A O 1
ATOM 671 N N . ALA A 1 90 ? -24.854 2.026 -3.505 1.00 47.00 90 ALA A N 1
ATOM 672 C CA . ALA A 1 90 ? -25.260 2.957 -4.552 1.00 47.00 90 ALA A CA 1
ATOM 673 C C . ALA A 1 90 ? -24.074 3.428 -5.419 1.00 47.00 90 ALA A C 1
ATOM 675 O O . ALA A 1 90 ? -24.200 3.540 -6.639 1.00 47.00 90 ALA A O 1
ATOM 676 N N . VAL A 1 91 ? -22.891 3.607 -4.819 1.00 39.75 91 VAL A N 1
ATOM 677 C CA . VAL A 1 91 ? -21.646 3.941 -5.541 1.00 39.75 91 VAL A CA 1
ATOM 678 C C . VAL A 1 91 ? -21.161 2.777 -6.414 1.00 39.75 91 VAL A C 1
ATOM 680 O O . VAL A 1 91 ? -20.659 2.997 -7.516 1.00 39.75 91 VAL A O 1
ATOM 683 N N . ALA A 1 92 ? -21.381 1.530 -5.985 1.00 43.81 92 ALA A N 1
ATOM 684 C CA . ALA A 1 92 ? -21.094 0.344 -6.796 1.00 43.81 92 ALA A CA 1
ATOM 685 C C . ALA A 1 92 ? -21.895 0.292 -8.118 1.00 43.81 92 ALA A C 1
ATOM 687 O O . ALA A 1 92 ? -21.507 -0.429 -9.036 1.00 43.81 92 ALA A O 1
ATOM 688 N N . GLY A 1 93 ? -22.979 1.070 -8.239 1.00 37.78 93 GLY A N 1
ATOM 689 C CA . GLY A 1 93 ? -23.791 1.175 -9.453 1.00 37.78 93 GLY A CA 1
ATOM 690 C C . GLY A 1 93 ? -23.314 2.204 -10.488 1.00 37.78 93 GLY A C 1
ATOM 691 O O . GLY A 1 93 ? -23.802 2.171 -11.615 1.00 37.78 93 GLY A O 1
ATOM 692 N N . GLY A 1 94 ? -22.376 3.103 -10.162 1.00 35.69 94 GLY A N 1
ATOM 693 C CA . GLY A 1 94 ? -22.011 4.226 -11.039 1.00 35.69 94 GLY A CA 1
ATOM 694 C C . GLY A 1 94 ? -20.558 4.659 -10.877 1.00 35.69 94 GLY A C 1
ATOM 695 O O . GLY A 1 94 ? -20.258 5.604 -10.156 1.00 35.69 94 GLY A O 1
ATOM 696 N N . GLY A 1 95 ? -19.635 3.955 -11.530 1.00 33.81 95 GLY A N 1
ATOM 697 C CA . GLY A 1 95 ? -18.202 4.246 -11.451 1.00 33.81 95 GLY A CA 1
ATOM 698 C C . GLY A 1 95 ? -17.669 5.130 -12.585 1.00 33.81 95 GLY A C 1
ATOM 699 O O . GLY A 1 95 ? -18.098 4.992 -13.729 1.00 33.81 95 GLY A O 1
ATOM 700 N N . GLY A 1 96 ? -16.633 5.931 -12.282 1.00 33.28 96 GLY A N 1
ATOM 701 C CA . GLY A 1 96 ? -15.584 6.267 -13.260 1.00 33.28 96 GLY A CA 1
ATOM 702 C C . GLY A 1 96 ? -14.762 7.559 -13.061 1.00 33.28 96 GLY A C 1
ATOM 703 O O . GLY A 1 96 ? -15.190 8.597 -13.541 1.00 33.28 96 GLY A O 1
ATOM 704 N N . GLY A 1 97 ? -13.532 7.424 -12.514 1.00 34.31 97 GLY A N 1
ATOM 705 C CA . GLY A 1 97 ? -12.284 8.187 -12.826 1.00 34.31 97 GLY A CA 1
ATOM 706 C C . GLY A 1 97 ? -12.161 9.663 -12.374 1.00 34.31 97 GLY A C 1
ATOM 707 O O . GLY A 1 97 ? -13.134 10.389 -12.398 1.00 34.31 97 GLY A O 1
ATOM 708 N N . GLY A 1 98 ? -11.017 10.256 -11.990 1.00 32.72 98 GLY A N 1
ATOM 709 C CA . GLY A 1 98 ? -9.604 9.856 -11.881 1.00 32.72 98 GLY A CA 1
ATOM 710 C C . GLY A 1 98 ? -8.643 11.063 -12.087 1.00 32.72 98 GLY A C 1
ATOM 711 O O . GLY A 1 98 ? -8.731 11.695 -13.129 1.00 32.72 98 GLY A O 1
ATOM 712 N N . GLY A 1 99 ? -7.711 11.309 -11.135 1.00 33.59 99 GLY A N 1
ATOM 713 C CA . GLY A 1 99 ? -6.379 11.996 -11.234 1.00 33.59 99 GLY A CA 1
ATOM 714 C C . GLY A 1 99 ? -6.298 13.508 -11.589 1.00 33.59 99 GLY A C 1
ATOM 715 O O . GLY A 1 99 ? -7.136 14.002 -12.319 1.00 33.59 99 GLY A O 1
ATOM 716 N N . GLY A 1 100 ? -5.315 14.344 -11.195 1.00 34.62 100 GLY A N 1
ATOM 717 C C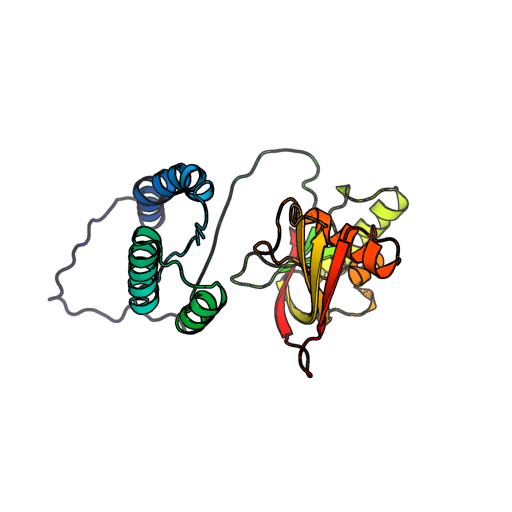A . GLY A 1 100 ? -4.060 14.244 -10.420 1.00 34.62 100 GLY A CA 1
ATOM 718 C C . GLY A 1 100 ? -3.153 15.507 -10.605 1.00 34.62 100 GLY A C 1
ATOM 719 O O . GLY A 1 100 ? -3.393 16.293 -11.516 1.00 34.62 100 GLY A O 1
ATOM 720 N N . GLY A 1 101 ? -2.092 15.662 -9.780 1.00 34.19 101 GLY A N 1
ATOM 721 C CA . GLY A 1 101 ? -0.862 16.487 -10.001 1.00 34.19 101 GLY A CA 1
ATOM 722 C C . GLY A 1 101 ? -0.880 17.970 -9.550 1.00 34.19 101 GLY A C 1
ATOM 723 O O . GLY A 1 101 ? -1.891 18.637 -9.692 1.00 34.19 101 GLY A O 1
ATOM 724 N N . GLY A 1 102 ? 0.177 18.618 -9.028 1.00 34.06 102 GLY A N 1
ATOM 725 C CA . GLY A 1 102 ? 1.594 18.304 -8.772 1.00 34.06 102 GLY A CA 1
ATOM 726 C C . GLY A 1 102 ? 2.340 19.591 -8.321 1.00 34.06 102 GLY A C 1
ATOM 727 O O . GLY A 1 102 ? 1.803 20.689 -8.464 1.00 34.06 102 GLY A O 1
ATOM 728 N N . GLY A 1 103 ? 3.565 19.490 -7.785 1.00 32.84 103 GLY A N 1
ATOM 729 C CA . GLY A 1 103 ? 4.410 20.661 -7.485 1.00 32.84 103 GLY A CA 1
ATOM 730 C C . GLY A 1 103 ? 5.758 20.306 -6.843 1.00 32.84 103 GLY A C 1
ATOM 731 O O . GLY A 1 103 ? 5.792 19.679 -5.790 1.00 32.84 103 GLY A O 1
ATOM 732 N N . ALA A 1 104 ? 6.858 20.704 -7.491 1.00 36.81 104 ALA A N 1
ATOM 733 C CA . ALA A 1 104 ? 8.244 20.368 -7.152 1.00 36.81 104 ALA A CA 1
ATOM 734 C C . ALA A 1 104 ? 9.004 21.537 -6.487 1.00 36.81 104 ALA A C 1
ATOM 736 O O . ALA A 1 104 ? 8.789 22.695 -6.844 1.00 36.81 104 ALA A O 1
ATOM 737 N N . SER A 1 105 ? 9.965 21.230 -5.602 1.00 34.78 105 SER A N 1
ATOM 738 C CA . SER A 1 105 ? 11.066 22.135 -5.226 1.00 34.78 105 SER A CA 1
ATOM 739 C C . SER A 1 105 ? 12.393 21.377 -5.086 1.00 34.78 105 SER A C 1
ATOM 741 O O . SER A 1 105 ? 12.417 20.199 -4.742 1.00 34.78 105 SER A O 1
ATOM 743 N N . ALA A 1 106 ? 13.499 22.074 -5.340 1.00 47.09 106 ALA A N 1
ATOM 744 C CA . ALA A 1 106 ? 14.871 21.565 -5.344 1.00 47.09 106 ALA A CA 1
ATOM 745 C C . ALA A 1 106 ? 15.364 21.092 -3.957 1.00 47.09 106 ALA A C 1
ATOM 747 O O . ALA A 1 106 ? 15.378 21.897 -3.029 1.00 47.09 106 ALA A O 1
ATOM 748 N N . ALA A 1 107 ? 15.803 19.830 -3.810 1.00 36.97 107 ALA A N 1
ATOM 749 C CA . ALA A 1 107 ? 16.482 19.319 -2.604 1.00 36.97 107 ALA A CA 1
ATOM 750 C C . ALA A 1 107 ? 17.052 17.895 -2.790 1.00 36.97 107 ALA A C 1
ATOM 752 O O . ALA A 1 107 ? 16.312 17.027 -3.242 1.00 36.97 107 ALA A O 1
ATOM 753 N N . ALA A 1 108 ? 18.299 17.664 -2.325 1.00 38.62 108 ALA A N 1
ATOM 754 C CA . ALA A 1 108 ? 18.973 16.360 -2.119 1.00 38.62 108 ALA A CA 1
ATOM 755 C C . ALA A 1 108 ? 18.983 15.419 -3.355 1.00 38.62 108 ALA A C 1
ATOM 757 O O . ALA A 1 108 ? 18.341 15.726 -4.352 1.00 38.62 108 ALA A O 1
ATOM 758 N N . PRO A 1 109 ? 19.731 14.293 -3.403 1.00 42.59 109 PRO A N 1
ATOM 759 C CA . PRO A 1 109 ? 19.427 13.267 -4.400 1.00 42.59 109 PRO A CA 1
ATOM 760 C C . PRO A 1 109 ? 17.965 12.857 -4.194 1.00 42.59 109 PRO A C 1
ATOM 762 O O . PRO A 1 109 ? 17.643 12.179 -3.218 1.00 42.59 109 PRO A O 1
ATOM 765 N N . THR A 1 110 ? 17.094 13.361 -5.074 1.00 51.19 110 THR A N 1
ATOM 766 C CA . THR A 1 110 ? 15.657 13.090 -5.141 1.00 51.19 110 THR A CA 1
ATOM 767 C C . THR A 1 110 ? 15.503 11.591 -5.065 1.00 51.19 110 THR A C 1
ATOM 769 O O . THR A 1 110 ? 16.016 10.881 -5.930 1.00 51.19 110 THR A O 1
ATOM 772 N N . ALA A 1 111 ? 14.979 11.112 -3.941 1.00 53.31 111 ALA A N 1
ATOM 773 C CA . ALA A 1 111 ? 15.122 9.722 -3.568 1.00 53.31 111 ALA A CA 1
ATOM 774 C C . ALA A 1 111 ? 14.357 8.852 -4.565 1.00 53.31 111 ALA A C 1
ATOM 776 O O . ALA A 1 111 ? 13.150 8.694 -4.429 1.00 53.31 111 ALA A O 1
ATOM 777 N N . SER A 1 112 ? 15.087 8.318 -5.547 1.00 83.50 112 SER A N 1
ATOM 778 C CA . SER A 1 112 ? 14.538 7.375 -6.505 1.00 83.50 112 SER A CA 1
ATOM 779 C C . SER A 1 112 ? 14.117 6.114 -5.748 1.00 83.50 112 SER A C 1
ATOM 781 O O . SER A 1 112 ? 14.848 5.644 -4.862 1.00 83.50 112 SER A O 1
ATOM 783 N N . TYR A 1 113 ? 12.921 5.610 -6.022 1.00 91.88 113 TYR A N 1
ATOM 784 C CA . TYR A 1 113 ? 12.426 4.338 -5.498 1.00 91.88 113 TYR A CA 1
ATOM 785 C C . TYR A 1 113 ? 11.669 3.577 -6.585 1.00 91.88 113 TYR A C 1
ATOM 787 O O . TYR A 1 113 ? 11.293 4.142 -7.610 1.00 91.88 113 TYR A O 1
ATOM 795 N N . MET A 1 114 ? 11.470 2.273 -6.377 1.00 94.19 114 MET A N 1
ATOM 796 C CA . MET A 1 114 ? 10.787 1.415 -7.350 1.00 94.19 114 MET A CA 1
ATOM 797 C C . MET A 1 114 ? 9.432 0.983 -6.811 1.00 94.19 114 MET A C 1
ATOM 799 O O . MET A 1 114 ? 9.327 0.506 -5.676 1.00 94.19 114 MET A O 1
ATOM 803 N N . MET A 1 115 ? 8.401 1.082 -7.643 1.00 95.56 115 MET A N 1
ATOM 804 C CA . MET A 1 115 ? 7.037 0.686 -7.300 1.00 95.56 115 MET A CA 1
ATOM 805 C C . MET A 1 115 ? 6.375 -0.121 -8.417 1.00 95.56 115 MET A C 1
ATOM 807 O O . MET A 1 115 ? 6.780 -0.048 -9.574 1.00 95.56 115 MET A O 1
ATOM 811 N N . ALA A 1 116 ? 5.318 -0.850 -8.074 1.00 94.06 116 ALA A N 1
ATOM 812 C CA . ALA A 1 116 ? 4.305 -1.311 -9.011 1.00 94.06 116 ALA A CA 1
ATOM 813 C C . ALA A 1 116 ? 3.098 -0.368 -8.897 1.00 94.06 116 ALA A C 1
ATOM 815 O O . ALA A 1 116 ? 2.332 -0.455 -7.937 1.00 94.06 116 ALA A O 1
ATOM 816 N N . GLU A 1 117 ? 2.963 0.559 -9.844 1.00 91.94 117 GLU A N 1
ATOM 817 C CA . GLU A 1 117 ? 1.846 1.509 -9.913 1.00 91.94 117 GLU A CA 1
ATOM 818 C C . GLU A 1 117 ? 0.609 0.816 -10.483 1.00 91.94 117 GLU A C 1
ATOM 820 O O . GLU A 1 117 ? 0.713 0.107 -11.486 1.00 91.94 117 GLU A O 1
ATOM 825 N N . LEU A 1 118 ? -0.561 1.051 -9.887 1.00 83.69 118 LEU A N 1
ATOM 826 C CA . LEU A 1 118 ? -1.848 0.595 -10.410 1.00 83.69 118 LEU A CA 1
ATOM 827 C C . LEU A 1 118 ? -2.439 1.711 -11.297 1.00 83.69 118 LEU A C 1
ATOM 829 O O . LEU A 1 118 ? -2.906 2.721 -10.755 1.00 83.69 118 LEU A O 1
ATOM 833 N N . PRO A 1 119 ? -2.433 1.577 -12.641 1.00 74.69 119 PRO A N 1
ATOM 834 C CA . PRO A 1 119 ? -2.800 2.666 -13.542 1.00 74.69 119 PRO A CA 1
ATOM 835 C C . PRO A 1 119 ? -4.223 3.176 -13.314 1.00 74.69 119 PRO A C 1
ATOM 837 O O . PRO A 1 119 ? -5.145 2.399 -13.076 1.00 74.69 119 PRO A O 1
ATOM 840 N N . GLY A 1 120 ? -4.408 4.493 -13.428 1.00 73.56 120 GLY A N 1
ATOM 841 C CA . GLY A 1 120 ? -5.705 5.139 -13.193 1.00 73.56 120 GLY A CA 1
ATOM 842 C C . GLY A 1 120 ? -6.071 5.283 -11.712 1.00 73.56 120 GLY A C 1
ATOM 843 O O . GLY A 1 120 ? -7.139 5.803 -11.399 1.00 73.56 120 GLY A O 1
ATOM 844 N N . THR A 1 121 ? -5.183 4.871 -10.804 1.00 77.12 121 THR A N 1
ATOM 845 C CA . THR A 1 121 ? -5.327 5.045 -9.355 1.00 77.12 121 THR A CA 1
ATOM 846 C C . THR A 1 121 ? -4.134 5.831 -8.799 1.00 77.12 121 THR A C 1
ATOM 848 O O . THR A 1 121 ? -3.136 6.026 -9.486 1.00 77.12 121 THR A O 1
ATOM 851 N N . GLN A 1 122 ? -4.218 6.279 -7.545 1.00 77.38 122 GLN A N 1
ATOM 852 C CA . GLN A 1 122 ? -3.059 6.811 -6.805 1.00 77.38 122 GLN A CA 1
ATOM 853 C C . GLN A 1 122 ? -2.370 5.726 -5.954 1.00 77.38 122 GLN A C 1
ATOM 855 O O . GLN A 1 122 ? -1.560 6.027 -5.078 1.00 77.38 122 GLN A O 1
ATOM 860 N N . MET A 1 123 ? -2.720 4.457 -6.177 1.00 81.12 123 MET A N 1
ATOM 861 C CA . MET A 1 123 ? -2.240 3.323 -5.398 1.00 81.12 123 MET A CA 1
ATOM 862 C C . MET A 1 123 ? -1.008 2.692 -6.041 1.00 81.12 123 MET A C 1
ATOM 864 O O . MET A 1 123 ? -0.857 2.654 -7.265 1.00 81.12 123 MET A O 1
ATOM 868 N N . HIS A 1 124 ? -0.137 2.148 -5.200 1.00 89.62 124 HIS A N 1
ATOM 869 C CA . HIS A 1 124 ? 1.055 1.432 -5.626 1.00 89.62 124 HIS A CA 1
ATOM 870 C C . HIS A 1 124 ? 1.483 0.411 -4.570 1.00 89.62 124 HIS A C 1
ATOM 872 O O . HIS A 1 124 ? 1.104 0.519 -3.404 1.00 89.62 124 HIS A O 1
ATOM 878 N N . VAL A 1 125 ? 2.305 -0.555 -4.983 1.00 94.44 125 VAL A N 1
ATOM 879 C CA . VAL A 1 125 ? 3.093 -1.399 -4.074 1.00 94.44 125 VAL A CA 1
ATOM 880 C C . VAL A 1 125 ? 4.550 -0.974 -4.176 1.00 94.44 125 VAL A C 1
ATOM 882 O O . VAL A 1 125 ? 5.135 -1.017 -5.258 1.00 94.44 125 VAL A O 1
ATOM 885 N N . THR A 1 126 ? 5.159 -0.582 -3.061 1.00 96.00 126 THR A N 1
ATOM 886 C CA . THR A 1 126 ? 6.593 -0.264 -3.019 1.00 96.00 126 THR A CA 1
ATOM 887 C C . THR A 1 126 ? 7.408 -1.542 -3.182 1.00 96.00 126 THR A C 1
ATOM 889 O O . THR A 1 126 ? 7.374 -2.412 -2.312 1.00 96.00 126 THR A O 1
ATOM 892 N N . LEU A 1 127 ? 8.147 -1.652 -4.290 1.00 95.38 127 LEU A N 1
ATOM 893 C CA . LEU A 1 127 ? 9.021 -2.789 -4.594 1.00 95.38 127 LEU A CA 1
ATOM 894 C C . LEU A 1 127 ? 10.381 -2.633 -3.913 1.00 95.38 127 LEU A C 1
ATOM 896 O O . LEU A 1 127 ? 10.903 -3.596 -3.352 1.00 95.38 127 LEU A O 1
ATOM 900 N N . VAL A 1 128 ? 10.922 -1.412 -3.940 1.00 95.19 128 VAL A N 1
ATOM 901 C CA . VAL A 1 128 ? 12.143 -1.007 -3.235 1.00 95.19 128 VAL A CA 1
ATOM 902 C C . VAL A 1 128 ? 11.891 0.370 -2.630 1.00 95.19 128 VAL A C 1
ATOM 904 O O . VAL A 1 128 ? 11.508 1.266 -3.382 1.00 95.19 128 VAL A O 1
ATOM 907 N N . PRO A 1 129 ? 12.064 0.561 -1.311 1.00 92.56 129 PRO A N 1
ATOM 908 C CA . PRO A 1 129 ? 11.815 1.847 -0.674 1.00 92.56 129 PRO A CA 1
ATOM 909 C C . PRO A 1 129 ? 12.903 2.884 -1.013 1.00 92.56 129 PRO A C 1
ATOM 911 O O . PRO A 1 129 ? 13.988 2.524 -1.482 1.00 92.56 129 PRO A O 1
ATOM 914 N N . PRO A 1 130 ? 12.639 4.179 -0.760 1.00 88.44 130 PRO A N 1
ATOM 915 C CA . PRO A 1 130 ? 13.612 5.242 -0.990 1.00 88.44 130 PRO A CA 1
ATOM 916 C C . PRO A 1 130 ? 14.897 5.029 -0.186 1.00 88.44 130 PRO A C 1
ATOM 918 O O . PRO A 1 130 ? 14.846 4.673 0.985 1.00 88.44 130 PRO A O 1
ATOM 921 N N . ARG A 1 131 ? 16.065 5.356 -0.753 1.00 80.62 131 ARG A N 1
ATOM 922 C CA . ARG A 1 131 ? 17.373 5.170 -0.075 1.00 80.62 131 ARG A CA 1
ATOM 923 C C . ARG A 1 131 ? 17.475 5.862 1.290 1.00 80.62 131 ARG A C 1
ATOM 925 O O . ARG A 1 131 ? 18.220 5.399 2.146 1.00 80.62 131 ARG A O 1
ATOM 932 N N . GLY A 1 132 ? 16.725 6.948 1.495 1.00 81.56 132 GLY A N 1
ATOM 933 C CA . GLY A 1 132 ? 16.641 7.651 2.779 1.00 81.56 132 GLY A CA 1
ATOM 934 C C . GLY A 1 132 ? 16.002 6.837 3.910 1.00 81.56 132 GLY A C 1
ATOM 935 O O . GLY A 1 132 ? 16.096 7.252 5.059 1.00 81.56 132 GLY A O 1
ATOM 936 N N . SER A 1 133 ? 15.379 5.690 3.612 1.00 82.75 133 SER A N 1
ATOM 937 C CA . SER A 1 133 ? 14.860 4.769 4.626 1.00 82.75 133 SER A CA 1
ATOM 938 C C . SER A 1 133 ? 15.925 3.833 5.197 1.00 82.75 133 SER A C 1
ATOM 940 O O . SER A 1 133 ? 15.636 3.128 6.159 1.00 82.75 133 SER A O 1
ATOM 942 N N . ALA A 1 134 ? 17.127 3.780 4.610 1.00 87.81 134 ALA A N 1
ATOM 943 C CA . ALA A 1 134 ? 18.182 2.898 5.087 1.00 87.81 134 ALA A CA 1
ATOM 944 C C . ALA A 1 134 ? 18.677 3.322 6.473 1.00 87.81 134 ALA A C 1
ATOM 946 O O . ALA A 1 134 ? 19.031 4.479 6.704 1.00 87.81 134 ALA A O 1
ATOM 947 N N . THR A 1 135 ? 18.789 2.351 7.370 1.00 90.12 135 THR A N 1
ATOM 948 C CA . THR A 1 135 ? 19.301 2.541 8.733 1.00 90.12 135 THR A CA 1
ATOM 949 C C . THR A 1 135 ? 20.798 2.240 8.851 1.00 90.12 135 THR A C 1
ATOM 951 O O . THR A 1 135 ? 21.422 2.533 9.870 1.00 90.12 135 THR A O 1
ATOM 954 N N . SER A 1 136 ? 21.407 1.684 7.797 1.00 92.75 136 SER A N 1
ATOM 955 C CA . SER A 1 136 ? 22.838 1.378 7.731 1.00 92.75 136 SER A CA 1
ATOM 956 C C . SER A 1 136 ? 23.411 1.554 6.320 1.00 92.75 136 SER A C 1
ATOM 958 O O . SER A 1 136 ? 22.691 1.522 5.321 1.00 92.75 136 SER A O 1
ATOM 960 N N . ALA A 1 137 ? 24.738 1.681 6.217 1.00 91.19 137 ALA A N 1
ATOM 961 C CA . ALA A 1 137 ? 25.426 1.745 4.925 1.00 91.19 137 ALA A CA 1
ATOM 962 C C . ALA A 1 137 ? 25.250 0.459 4.094 1.00 91.19 137 ALA A C 1
ATOM 964 O O . ALA A 1 137 ? 25.122 0.523 2.872 1.00 91.19 137 ALA A O 1
ATOM 965 N N . ALA A 1 138 ? 25.213 -0.704 4.755 1.00 93.62 138 ALA A N 1
ATOM 966 C CA . ALA A 1 138 ? 24.979 -1.987 4.099 1.00 93.62 138 ALA A CA 1
ATOM 967 C C . ALA A 1 138 ? 23.573 -2.050 3.482 1.00 93.62 138 ALA A C 1
ATOM 969 O O . ALA A 1 138 ? 23.423 -2.443 2.326 1.00 93.62 138 ALA A O 1
ATOM 970 N N . GLU A 1 139 ? 22.558 -1.586 4.214 1.00 92.06 139 GLU A N 1
ATOM 971 C CA . GLU A 1 139 ? 21.188 -1.489 3.708 1.00 92.06 139 GLU A CA 1
ATOM 972 C C . GLU A 1 139 ? 21.087 -0.492 2.545 1.00 92.06 139 GLU A C 1
ATOM 974 O O . GLU A 1 139 ? 20.502 -0.806 1.511 1.00 92.06 139 GLU A O 1
ATOM 979 N N . ALA A 1 140 ? 21.737 0.671 2.642 1.00 90.94 140 ALA A N 1
ATOM 980 C CA . ALA A 1 140 ? 21.762 1.653 1.557 1.00 90.94 140 ALA A CA 1
ATOM 981 C C . ALA A 1 140 ? 22.404 1.100 0.266 1.00 90.94 140 ALA A C 1
ATOM 983 O O . ALA A 1 140 ? 21.965 1.430 -0.845 1.00 90.94 140 ALA A O 1
ATOM 984 N N . ALA A 1 141 ? 23.435 0.258 0.398 1.00 92.12 141 ALA A N 1
ATOM 985 C CA . ALA A 1 141 ? 24.053 -0.448 -0.723 1.00 92.12 141 ALA A CA 1
ATOM 986 C C . ALA A 1 141 ? 23.122 -1.527 -1.303 1.00 92.12 141 ALA A C 1
ATOM 988 O O . ALA A 1 141 ? 23.010 -1.635 -2.527 1.00 92.12 141 ALA A O 1
ATOM 989 N N . ALA A 1 142 ? 22.417 -2.273 -0.448 1.00 93.88 142 ALA A N 1
ATOM 990 C CA . ALA A 1 142 ? 21.447 -3.286 -0.862 1.00 93.88 142 ALA A CA 1
ATOM 991 C C . ALA A 1 142 ? 20.254 -2.671 -1.614 1.00 93.88 142 ALA A C 1
ATOM 993 O O . ALA A 1 142 ? 19.914 -3.142 -2.699 1.00 93.88 142 ALA A O 1
ATOM 994 N N . LEU A 1 143 ? 19.684 -1.572 -1.104 1.00 92.81 143 LEU A N 1
ATOM 995 C CA . LEU A 1 143 ? 18.624 -0.819 -1.784 1.00 92.81 143 LEU A CA 1
ATOM 996 C C . LEU A 1 143 ? 19.075 -0.354 -3.168 1.00 92.81 143 LEU A C 1
ATOM 998 O O . LEU A 1 143 ? 18.368 -0.542 -4.153 1.00 92.81 143 LEU A O 1
ATOM 1002 N N . PHE A 1 144 ? 20.286 0.193 -3.271 1.00 91.88 144 PHE A N 1
ATOM 1003 C CA . PHE A 1 144 ? 20.826 0.636 -4.554 1.00 91.88 144 PHE A CA 1
ATOM 1004 C C . PHE A 1 144 ? 21.021 -0.506 -5.551 1.00 91.88 144 PHE A C 1
ATOM 1006 O O . PHE A 1 144 ? 20.735 -0.347 -6.738 1.00 91.88 144 PHE A O 1
ATOM 1013 N N . ALA A 1 145 ? 21.511 -1.655 -5.084 1.00 93.75 145 ALA A N 1
ATOM 1014 C CA . ALA A 1 145 ? 21.644 -2.841 -5.919 1.00 93.75 145 ALA A CA 1
ATOM 1015 C C . ALA A 1 145 ? 20.273 -3.319 -6.423 1.00 93.75 145 ALA A C 1
ATOM 1017 O O . ALA A 1 145 ? 20.131 -3.566 -7.620 1.00 93.75 145 ALA A O 1
ATOM 1018 N N . ALA A 1 146 ? 19.265 -3.365 -5.547 1.00 95.19 146 ALA A N 1
ATOM 1019 C CA . ALA A 1 146 ? 17.902 -3.753 -5.902 1.00 95.19 146 ALA A CA 1
ATOM 1020 C C . ALA A 1 146 ? 17.259 -2.786 -6.909 1.00 95.19 146 ALA A C 1
ATOM 1022 O O . ALA A 1 146 ? 16.697 -3.226 -7.910 1.00 95.19 146 ALA A O 1
ATOM 1023 N N . MET A 1 147 ? 17.403 -1.471 -6.705 1.00 94.12 147 MET A N 1
ATOM 1024 C CA . MET A 1 147 ? 16.920 -0.466 -7.659 1.00 94.12 147 MET A CA 1
ATOM 1025 C C . MET A 1 147 ? 17.553 -0.645 -9.041 1.00 94.12 147 MET A C 1
ATOM 1027 O O . MET A 1 147 ? 16.836 -0.718 -10.036 1.00 94.12 147 MET A O 1
ATOM 1031 N N . ARG A 1 148 ? 18.887 -0.785 -9.114 1.00 94.25 148 ARG A N 1
ATOM 1032 C CA . ARG A 1 148 ? 19.581 -1.020 -10.394 1.00 94.25 148 ARG A CA 1
ATOM 1033 C C . ARG A 1 148 ? 19.135 -2.310 -11.075 1.00 94.25 148 ARG A C 1
ATOM 1035 O O . ARG A 1 148 ? 19.064 -2.347 -12.297 1.00 94.25 148 ARG A O 1
ATOM 1042 N N . ALA A 1 149 ? 18.839 -3.354 -10.303 1.00 95.31 149 ALA A N 1
ATOM 1043 C CA . ALA A 1 149 ? 18.365 -4.623 -10.843 1.00 95.31 149 ALA A CA 1
ATOM 1044 C C . ALA A 1 149 ? 16.942 -4.523 -11.422 1.00 95.31 149 ALA A C 1
ATOM 1046 O O . ALA A 1 149 ? 16.640 -5.190 -12.409 1.00 95.31 149 ALA A O 1
ATOM 1047 N N . LEU A 1 150 ? 16.082 -3.676 -10.845 1.00 95.56 150 LEU A N 1
ATOM 1048 C CA . LEU A 1 150 ? 14.713 -3.450 -11.323 1.00 95.56 150 LEU A CA 1
ATOM 1049 C C . LEU A 1 150 ? 14.607 -2.405 -12.435 1.00 95.56 150 LEU A C 1
ATOM 1051 O O . LEU A 1 150 ? 13.616 -2.409 -13.160 1.00 95.56 150 LEU A O 1
ATOM 1055 N N . GLN A 1 151 ? 15.593 -1.519 -12.587 1.00 95.00 151 GLN A N 1
ATOM 1056 C CA . GLN A 1 151 ? 15.561 -0.435 -13.572 1.00 95.00 151 GLN A CA 1
ATOM 1057 C C . GLN A 1 151 ? 15.232 -0.898 -15.011 1.00 95.00 151 GLN A C 1
ATOM 1059 O O . GLN A 1 151 ? 14.401 -0.253 -15.650 1.00 95.00 151 GLN A O 1
ATOM 1064 N N . PRO A 1 152 ? 15.763 -2.031 -15.528 1.00 96.00 152 PRO A N 1
ATOM 1065 C CA . PRO A 1 152 ? 15.402 -2.532 -16.859 1.00 96.00 152 PRO A CA 1
ATOM 1066 C C . PRO A 1 152 ? 13.929 -2.936 -17.010 1.00 96.00 152 PRO A C 1
ATOM 1068 O O . PRO A 1 152 ? 13.456 -3.096 -18.131 1.00 96.00 152 PRO A O 1
ATOM 1071 N N . LEU A 1 153 ? 13.210 -3.126 -15.899 1.00 95.25 153 LEU A N 1
ATOM 1072 C CA . LEU A 1 153 ? 11.791 -3.465 -15.890 1.00 95.25 153 LEU A CA 1
ATOM 1073 C C . LEU A 1 153 ? 10.881 -2.238 -15.818 1.00 95.25 153 LEU A C 1
ATOM 1075 O O . LEU A 1 153 ? 9.669 -2.414 -15.876 1.00 95.25 153 LEU A O 1
ATOM 1079 N N . ALA A 1 154 ? 11.400 -1.011 -15.717 1.00 95.12 154 ALA A N 1
ATOM 1080 C CA . ALA A 1 154 ? 10.559 0.185 -15.740 1.00 95.12 154 ALA A CA 1
ATOM 1081 C C . ALA A 1 154 ? 9.662 0.210 -16.998 1.00 95.12 154 ALA A C 1
ATOM 1083 O O . ALA A 1 154 ? 10.119 -0.009 -18.118 1.00 95.12 154 ALA A O 1
ATOM 1084 N N . GLY A 1 155 ? 8.360 0.430 -16.806 1.00 93.00 155 GLY A N 1
ATOM 1085 C CA . GLY A 1 155 ? 7.333 0.339 -17.848 1.00 93.00 155 GLY A CA 1
ATOM 1086 C C . GLY A 1 155 ? 6.816 -1.079 -18.129 1.00 93.00 155 GLY A C 1
ATOM 1087 O O . GLY A 1 155 ? 5.831 -1.228 -18.853 1.00 93.00 155 GLY A O 1
ATOM 1088 N N . SER A 1 156 ? 7.424 -2.121 -17.554 1.00 96.25 156 SER A N 1
ATOM 1089 C CA . SER A 1 156 ? 6.987 -3.506 -17.755 1.00 96.25 156 SER A CA 1
ATOM 1090 C C . SER A 1 156 ? 5.714 -3.816 -16.961 1.00 96.25 156 SER A C 1
ATOM 1092 O O . SER A 1 156 ? 5.564 -3.352 -15.823 1.00 96.25 156 SER A O 1
ATOM 1094 N N . PRO A 1 157 ? 4.796 -4.620 -17.527 1.00 96.81 157 PRO A N 1
ATOM 1095 C CA . PRO A 1 157 ? 3.584 -5.027 -16.836 1.00 96.81 157 PRO A CA 1
ATOM 1096 C C . PRO A 1 157 ? 3.886 -6.078 -15.763 1.00 96.81 157 PRO A C 1
ATOM 1098 O O . PRO A 1 157 ? 4.612 -7.042 -16.002 1.00 96.81 157 PRO A O 1
ATOM 1101 N N . VAL A 1 158 ? 3.253 -5.930 -14.604 1.00 97.12 158 VAL A N 1
ATOM 1102 C CA . VAL A 1 158 ? 3.213 -6.926 -13.523 1.00 97.12 158 VAL A CA 1
ATOM 1103 C C . VAL A 1 158 ? 1.775 -7.069 -13.013 1.00 97.12 158 VAL A C 1
ATOM 1105 O O . VAL A 1 158 ? 0.874 -6.320 -13.412 1.00 97.12 158 VAL A O 1
ATOM 1108 N N . ARG A 1 159 ? 1.523 -8.052 -12.148 1.00 94.88 159 ARG A N 1
ATOM 1109 C CA . ARG A 1 159 ? 0.235 -8.200 -11.454 1.00 94.88 159 ARG A CA 1
ATOM 1110 C C . ARG A 1 159 ? 0.426 -8.031 -9.957 1.00 94.88 159 ARG A C 1
ATOM 1112 O O . ARG A 1 159 ? 1.284 -8.689 -9.376 1.00 94.88 159 ARG A O 1
ATOM 1119 N N . VAL A 1 160 ? -0.397 -7.190 -9.342 1.00 92.31 160 VAL A N 1
ATOM 1120 C CA . VAL A 1 160 ? -0.521 -7.100 -7.883 1.00 92.31 160 VAL A CA 1
ATOM 1121 C C . VAL A 1 160 ? -1.613 -8.071 -7.455 1.00 92.31 160 VAL A C 1
ATOM 1123 O O . VAL A 1 160 ? -2.748 -7.948 -7.907 1.00 92.31 160 VAL A O 1
ATOM 1126 N N . VAL A 1 161 ? -1.270 -9.044 -6.618 1.00 94.00 161 VAL A N 1
ATOM 1127 C CA . VAL A 1 161 ? -2.188 -10.067 -6.099 1.00 94.00 161 VAL A CA 1
ATOM 1128 C C . VAL A 1 161 ? -2.607 -9.664 -4.694 1.00 94.00 161 VAL A C 1
ATOM 1130 O O . VAL A 1 161 ? -1.745 -9.553 -3.828 1.00 94.00 161 VAL A O 1
ATOM 1133 N N . LEU A 1 162 ? -3.896 -9.454 -4.445 1.00 90.19 162 LEU A N 1
ATOM 1134 C CA . LEU A 1 162 ? -4.388 -9.110 -3.110 1.00 90.19 162 LEU A CA 1
ATOM 1135 C C . LEU A 1 162 ? -4.624 -10.385 -2.304 1.00 90.19 162 LEU A C 1
ATOM 1137 O O . LEU A 1 162 ? -5.455 -11.212 -2.672 1.00 90.19 162 LEU A O 1
ATOM 1141 N N . LEU A 1 163 ? -3.875 -10.554 -1.219 1.00 92.06 163 LEU A N 1
ATOM 1142 C CA . LEU A 1 163 ? -3.891 -11.783 -0.427 1.00 92.06 163 LEU A CA 1
ATOM 1143 C C . LEU A 1 163 ? -4.976 -11.733 0.649 1.00 92.06 163 LEU A C 1
ATOM 1145 O O . LEU A 1 163 ? -5.755 -12.669 0.795 1.00 92.06 163 LEU A O 1
ATOM 1149 N N . ARG A 1 164 ? -5.032 -10.623 1.385 1.00 92.12 164 ARG A N 1
ATOM 1150 C CA . ARG A 1 164 ? -5.994 -10.380 2.464 1.00 92.12 164 ARG A CA 1
ATOM 1151 C C . ARG A 1 164 ? -6.037 -8.900 2.810 1.00 92.12 164 ARG A C 1
ATOM 1153 O O . ARG A 1 164 ? -5.049 -8.192 2.603 1.00 92.12 164 ARG A O 1
ATOM 1160 N N . TYR A 1 165 ? -7.155 -8.445 3.353 1.00 93.62 165 TYR A N 1
ATOM 1161 C CA . TYR A 1 165 ? -7.287 -7.109 3.922 1.00 93.62 165 TYR A CA 1
ATOM 1162 C C . TYR A 1 165 ? -7.051 -7.164 5.430 1.00 93.62 165 TYR A C 1
ATOM 1164 O O . TYR A 1 165 ? -7.560 -8.051 6.116 1.00 93.62 165 TYR A O 1
ATOM 1172 N N . VAL A 1 166 ? -6.279 -6.215 5.946 1.00 92.50 166 VAL A N 1
ATOM 1173 C CA . VAL A 1 166 ? -5.964 -6.087 7.368 1.00 92.50 166 VAL A CA 1
ATOM 1174 C C . VAL A 1 166 ? -6.500 -4.753 7.857 1.00 92.50 166 VAL A C 1
ATOM 1176 O O . VAL A 1 166 ? -6.201 -3.706 7.282 1.00 92.50 166 VAL A O 1
ATOM 1179 N N . LEU A 1 167 ? -7.269 -4.800 8.942 1.00 95.50 167 LEU A N 1
ATOM 1180 C CA . LEU A 1 167 ? -7.805 -3.627 9.611 1.00 95.50 167 LEU A CA 1
ATOM 1181 C C . LEU A 1 167 ? -7.378 -3.605 11.076 1.00 95.50 167 LEU A C 1
ATOM 1183 O O . LEU A 1 167 ? -7.860 -4.390 11.891 1.00 95.50 167 LEU A O 1
ATOM 1187 N N . GLY A 1 168 ? -6.490 -2.676 11.409 1.00 96.19 168 GLY A N 1
ATOM 1188 C CA . GLY A 1 168 ? -6.137 -2.332 12.778 1.00 96.19 168 GLY A CA 1
ATOM 1189 C C . GLY A 1 168 ? -7.013 -1.203 13.302 1.00 96.19 168 GLY A C 1
ATOM 1190 O O . GLY A 1 168 ? -7.129 -0.163 12.653 1.00 96.19 168 GLY A O 1
ATOM 1191 N N . THR A 1 169 ? -7.582 -1.372 14.492 1.00 96.38 169 THR A N 1
ATOM 1192 C CA . THR A 1 169 ? -8.266 -0.302 15.236 1.00 96.38 169 THR A CA 1
ATOM 1193 C C . THR A 1 169 ? -7.651 -0.173 16.622 1.00 96.38 169 THR A C 1
ATOM 1195 O O . THR A 1 169 ? -7.573 -1.154 17.360 1.00 96.38 169 THR A O 1
ATOM 1198 N N . TRP A 1 170 ? -7.185 1.021 16.976 1.00 95.62 170 TRP A N 1
ATOM 1199 C CA . TRP A 1 170 ? -6.668 1.299 18.312 1.00 95.62 170 TRP A CA 1
ATOM 1200 C C . TRP A 1 170 ? -7.819 1.434 19.303 1.00 95.62 170 TRP A C 1
ATOM 1202 O O . TRP A 1 170 ? -8.877 1.978 18.969 1.00 95.62 170 TRP A O 1
ATOM 1212 N N . ARG A 1 171 ? -7.618 0.968 20.535 1.00 91.94 171 ARG A N 1
ATOM 1213 C CA . ARG A 1 171 ? -8.609 1.069 21.607 1.00 91.94 171 ARG A CA 1
ATOM 1214 C C . ARG A 1 171 ? -9.106 2.512 21.772 1.00 91.94 171 ARG A C 1
ATOM 1216 O O . ARG A 1 171 ? -8.324 3.439 21.959 1.00 91.94 171 ARG A O 1
ATOM 1223 N N . GLY A 1 172 ? -10.425 2.693 21.720 1.00 85.38 172 GLY A N 1
ATOM 1224 C CA . GLY A 1 172 ? -11.055 4.017 21.764 1.00 85.38 172 GLY A CA 1
ATOM 1225 C C . GLY A 1 172 ? -11.157 4.723 20.406 1.00 85.38 172 GLY A C 1
ATOM 1226 O O . GLY A 1 172 ? -11.459 5.910 20.385 1.00 85.38 172 GLY A O 1
ATOM 1227 N N . GLU A 1 173 ? -10.900 4.017 19.298 1.00 79.94 173 GLU A N 1
ATOM 1228 C CA . GLU A 1 173 ? -11.154 4.438 17.904 1.00 79.94 173 GLU A CA 1
ATOM 1229 C C . GLU A 1 173 ? -10.419 5.708 17.445 1.00 79.94 173 GLU A C 1
ATOM 1231 O O . GLU A 1 173 ? -10.676 6.247 16.371 1.00 79.94 173 GLU A O 1
ATOM 1236 N N . THR A 1 174 ? -9.435 6.169 18.215 1.00 87.81 174 THR A N 1
ATOM 1237 C CA . THR A 1 174 ? -8.641 7.358 17.879 1.00 87.81 174 THR A CA 1
ATOM 1238 C C . THR A 1 174 ? -7.683 7.120 16.717 1.00 87.81 174 THR A C 1
ATOM 1240 O O . THR A 1 174 ? -7.225 8.080 16.091 1.00 87.81 174 THR A O 1
ATOM 1243 N N . ARG A 1 175 ? -7.360 5.851 16.431 1.00 93.56 175 ARG A N 1
ATOM 1244 C CA . ARG A 1 175 ? -6.484 5.454 15.329 1.00 93.56 175 ARG A CA 1
ATOM 1245 C C . ARG A 1 175 ? -7.023 4.233 14.596 1.00 93.56 175 ARG A C 1
ATOM 1247 O O . ARG A 1 175 ? -7.488 3.280 15.221 1.00 93.56 175 ARG A O 1
ATOM 1254 N N . LYS A 1 176 ? -6.904 4.244 13.272 1.00 93.12 176 LYS A N 1
ATOM 1255 C CA . LYS A 1 176 ? -7.295 3.154 12.378 1.00 93.12 176 LYS A CA 1
ATOM 1256 C C . LYS A 1 176 ? -6.282 3.037 11.245 1.00 93.12 176 LYS A C 1
ATOM 1258 O O . LYS A 1 176 ? -5.823 4.056 10.728 1.00 93.12 176 LYS A O 1
ATOM 1263 N N . ILE A 1 177 ? -5.929 1.805 10.892 1.00 96.75 177 ILE A N 1
ATOM 1264 C CA . ILE A 1 177 ? -5.041 1.485 9.773 1.00 96.75 177 ILE A CA 1
ATOM 1265 C C . ILE A 1 177 ? -5.683 0.362 8.960 1.00 96.75 177 ILE A C 1
ATOM 1267 O O . ILE A 1 177 ? -5.864 -0.737 9.478 1.00 96.75 177 ILE A O 1
ATOM 1271 N N . GLY A 1 178 ? -6.007 0.630 7.696 1.00 92.19 178 GLY A N 1
ATOM 1272 C CA . GLY A 1 178 ? -6.479 -0.373 6.742 1.00 92.19 178 GLY A CA 1
ATOM 1273 C C . GLY A 1 178 ? -5.546 -0.497 5.543 1.00 92.19 178 GLY A C 1
ATOM 1274 O O . GLY A 1 178 ? -5.035 0.503 5.031 1.00 92.19 178 GLY A O 1
ATOM 1275 N N . PHE A 1 179 ? -5.292 -1.725 5.104 1.00 94.38 179 PHE A N 1
ATOM 1276 C CA . PHE A 1 179 ? -4.486 -2.006 3.917 1.00 94.38 179 PHE A CA 1
ATOM 1277 C C . PHE A 1 179 ? -4.721 -3.429 3.418 1.00 94.38 179 PHE A C 1
ATOM 1279 O O . PHE A 1 179 ? -5.122 -4.320 4.167 1.00 94.38 179 PHE A O 1
ATOM 1286 N N . TRP A 1 180 ? -4.407 -3.657 2.149 1.00 94.19 180 TRP A N 1
ATOM 1287 C CA . TRP A 1 180 ? -4.304 -5.000 1.595 1.00 94.19 180 TRP A CA 1
ATOM 1288 C C . TRP A 1 180 ? -2.874 -5.502 1.699 1.00 94.19 180 TRP A C 1
ATOM 1290 O O . TRP A 1 180 ? -1.967 -4.816 1.237 1.00 94.19 180 TRP A O 1
ATOM 1300 N N . GLU A 1 181 ? -2.660 -6.703 2.230 1.00 95.81 181 GLU A N 1
ATOM 1301 C CA . GLU A 1 181 ? -1.415 -7.432 1.982 1.00 95.81 181 GLU A CA 1
ATOM 1302 C C . GLU A 1 181 ? -1.394 -7.908 0.531 1.00 95.81 181 GLU A C 1
ATOM 1304 O O . GLU A 1 181 ? -2.390 -8.427 0.014 1.00 95.81 181 GLU A O 1
ATOM 1309 N N . ALA A 1 182 ? -0.252 -7.731 -0.125 1.00 95.38 182 ALA A N 1
ATOM 1310 C CA . ALA A 1 182 ? -0.117 -7.967 -1.549 1.00 95.38 182 ALA A CA 1
ATOM 1311 C C . ALA A 1 182 ? 1.054 -8.898 -1.880 1.00 95.38 182 ALA A C 1
ATOM 1313 O O . ALA A 1 182 ? 2.073 -8.930 -1.197 1.00 95.38 182 ALA A O 1
ATOM 1314 N N . GLY A 1 183 ? 0.917 -9.633 -2.978 1.00 96.38 183 GLY A N 1
ATOM 1315 C CA . GLY A 1 183 ? 2.010 -10.277 -3.697 1.00 96.38 183 GLY A CA 1
ATOM 1316 C C . GLY A 1 183 ? 2.213 -9.626 -5.064 1.00 96.38 183 GLY A C 1
ATOM 1317 O O . GLY A 1 183 ? 1.348 -8.895 -5.547 1.00 96.38 183 GLY A O 1
ATOM 1318 N N . ILE A 1 184 ? 3.339 -9.918 -5.714 1.00 97.56 184 ILE A N 1
ATOM 1319 C CA . ILE A 1 184 ? 3.608 -9.495 -7.094 1.00 97.56 184 ILE A CA 1
ATOM 1320 C C . ILE A 1 184 ? 3.813 -10.742 -7.949 1.00 97.56 184 ILE A C 1
ATOM 1322 O O . ILE A 1 184 ? 4.591 -11.617 -7.584 1.00 97.56 184 ILE A O 1
ATOM 1326 N N . ARG A 1 185 ? 3.126 -10.824 -9.091 1.00 96.50 185 ARG A N 1
ATOM 1327 C CA . ARG A 1 185 ? 3.381 -11.824 -10.138 1.00 96.50 185 ARG A CA 1
ATOM 1328 C C . ARG A 1 185 ? 3.928 -11.154 -11.390 1.00 96.50 185 ARG A C 1
ATOM 1330 O O . ARG A 1 185 ? 3.609 -10.003 -11.688 1.00 96.50 185 ARG A O 1
ATOM 1337 N N . GLY A 1 186 ? 4.724 -11.907 -12.144 1.00 94.69 186 GLY A N 1
ATOM 1338 C CA . GLY A 1 186 ? 5.426 -11.408 -13.329 1.00 94.69 186 GLY A CA 1
ATOM 1339 C C . GLY A 1 186 ? 6.747 -10.704 -13.010 1.00 94.69 186 GLY A C 1
ATOM 1340 O O . GLY A 1 186 ? 7.467 -10.344 -13.934 1.00 94.69 186 GLY A O 1
ATOM 1341 N N . LEU A 1 187 ? 7.092 -10.555 -11.726 1.00 95.19 187 LEU A N 1
ATOM 1342 C CA . LEU A 1 187 ? 8.426 -10.166 -11.289 1.00 95.19 187 LEU A CA 1
ATOM 1343 C C . LEU A 1 187 ? 9.240 -11.440 -10.984 1.00 95.19 187 LEU A C 1
ATOM 1345 O O . LEU A 1 187 ? 8.743 -12.283 -10.243 1.00 95.19 187 LEU A O 1
ATOM 1349 N N . PRO A 1 188 ? 10.445 -11.625 -11.554 1.00 95.44 188 PRO A N 1
ATOM 1350 C CA . PRO A 1 188 ? 11.316 -12.744 -11.200 1.00 95.44 1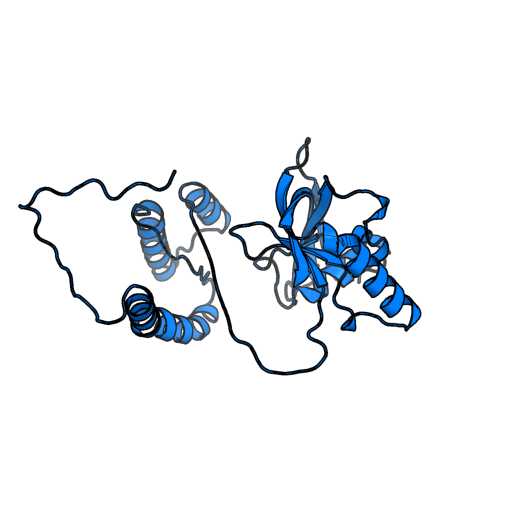88 PRO A CA 1
ATOM 1351 C C . PRO A 1 188 ? 11.656 -12.763 -9.705 1.00 95.44 188 PRO A C 1
ATOM 1353 O O . PRO A 1 188 ? 12.015 -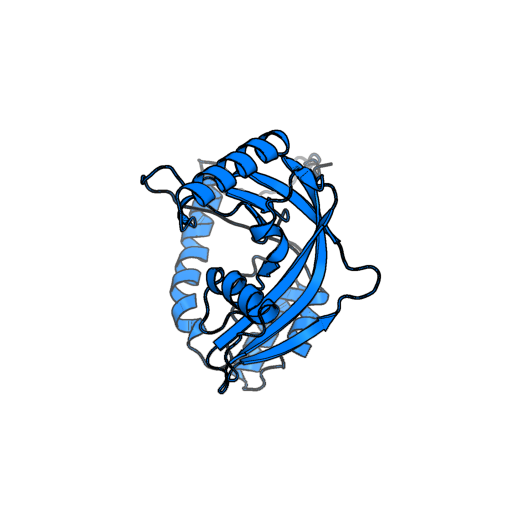11.723 -9.154 1.00 95.44 188 PRO A O 1
ATOM 1356 N N . ASP A 1 189 ? 11.648 -13.944 -9.079 1.00 93.94 189 ASP A N 1
ATOM 1357 C CA . ASP A 1 189 ? 11.929 -14.121 -7.641 1.00 93.94 189 ASP A CA 1
ATOM 1358 C C . ASP A 1 189 ? 13.252 -13.469 -7.203 1.00 93.94 189 ASP A C 1
ATOM 1360 O O . ASP A 1 189 ? 13.337 -12.856 -6.142 1.00 93.94 189 ASP A O 1
ATOM 1364 N N . SER A 1 190 ? 14.279 -13.521 -8.059 1.00 95.62 190 SER A N 1
ATOM 1365 C CA . SER A 1 190 ? 15.595 -12.918 -7.806 1.00 95.62 190 SER A CA 1
ATOM 1366 C C . SER A 1 190 ? 15.602 -11.385 -7.783 1.00 95.62 190 SER A C 1
ATOM 1368 O O . SER A 1 190 ? 16.611 -10.791 -7.409 1.00 95.62 190 SER A O 1
ATOM 1370 N N . LEU A 1 191 ? 14.525 -10.739 -8.239 1.00 95.75 191 LEU A N 1
ATOM 1371 C CA . LEU A 1 191 ? 14.390 -9.281 -8.304 1.00 95.75 191 LEU A CA 1
ATOM 1372 C C . LEU A 1 191 ? 13.525 -8.709 -7.177 1.00 95.75 191 LEU A C 1
ATOM 1374 O O . LEU A 1 191 ? 13.408 -7.489 -7.052 1.00 95.75 191 LEU A O 1
ATOM 1378 N N . HIS A 1 192 ? 12.958 -9.559 -6.323 1.00 95.62 192 HIS A N 1
ATOM 1379 C CA . HIS A 1 192 ? 12.324 -9.101 -5.098 1.00 95.62 192 HIS A CA 1
ATOM 1380 C C . HIS A 1 192 ? 13.383 -8.620 -4.104 1.00 95.62 192 HIS A C 1
ATOM 1382 O O . HIS A 1 192 ? 14.254 -9.379 -3.681 1.00 95.62 192 HIS A O 1
ATOM 1388 N N . TYR A 1 193 ? 13.280 -7.365 -3.665 1.00 95.31 193 TYR A N 1
ATOM 1389 C CA . TYR A 1 193 ? 14.041 -6.910 -2.507 1.00 95.31 193 TYR A CA 1
ATOM 1390 C C . TYR A 1 193 ? 13.440 -7.534 -1.245 1.00 95.31 193 TYR A C 1
ATOM 1392 O O . TYR A 1 193 ? 12.420 -7.067 -0.737 1.00 95.31 193 TYR A O 1
ATOM 1400 N N . THR A 1 194 ? 14.054 -8.619 -0.767 1.00 94.25 194 THR A N 1
ATOM 1401 C CA . THR A 1 194 ? 13.507 -9.507 0.273 1.00 94.25 194 THR A CA 1
ATOM 1402 C C . THR A 1 194 ? 12.936 -8.784 1.497 1.00 94.25 194 THR A C 1
ATOM 1404 O O . THR A 1 194 ? 11.814 -9.123 1.882 1.00 94.25 194 THR A O 1
ATOM 1407 N N . PRO A 1 195 ? 13.609 -7.772 2.091 1.00 93.06 195 PRO A N 1
ATOM 1408 C CA . PRO A 1 195 ? 13.054 -7.063 3.245 1.00 93.06 195 PRO A CA 1
ATOM 1409 C C . PRO A 1 195 ? 11.716 -6.377 2.940 1.00 93.06 195 PRO A C 1
ATOM 1411 O O . PRO A 1 195 ? 10.804 -6.410 3.761 1.00 93.06 195 PRO A O 1
ATOM 1414 N N . GLN A 1 196 ? 11.570 -5.807 1.741 1.00 94.44 196 GLN A N 1
ATOM 1415 C CA . GLN A 1 196 ? 10.348 -5.123 1.319 1.00 94.44 196 GLN A CA 1
ATOM 1416 C C . GLN A 1 196 ? 9.280 -6.094 0.806 1.00 94.44 196 GLN A C 1
ATOM 1418 O O . GLN A 1 196 ? 8.096 -5.844 1.009 1.00 94.44 196 GLN A O 1
ATOM 1423 N N . ALA A 1 197 ? 9.663 -7.214 0.187 1.00 94.56 197 ALA A N 1
ATOM 1424 C CA . ALA A 1 197 ? 8.718 -8.230 -0.283 1.00 94.56 197 ALA A CA 1
ATOM 1425 C C . ALA A 1 197 ? 7.885 -8.831 0.860 1.00 94.56 197 ALA A C 1
ATOM 1427 O O . ALA A 1 197 ? 6.709 -9.144 0.686 1.00 94.56 197 ALA A O 1
ATOM 1428 N N . ALA A 1 198 ? 8.464 -8.911 2.061 1.00 94.19 198 ALA A N 1
ATOM 1429 C CA . ALA A 1 198 ? 7.745 -9.282 3.275 1.00 94.19 198 ALA A CA 1
ATOM 1430 C C . ALA A 1 198 ? 6.756 -8.205 3.767 1.00 94.19 198 ALA A C 1
ATOM 1432 O O . ALA A 1 198 ? 6.018 -8.446 4.713 1.00 94.19 198 ALA A O 1
ATOM 1433 N N . LEU A 1 199 ? 6.730 -7.021 3.166 1.00 95.88 199 LEU A N 1
ATOM 1434 C CA . LEU A 1 199 ? 5.895 -5.896 3.582 1.00 95.88 199 LEU A CA 1
ATOM 1435 C C . LEU A 1 199 ? 5.088 -5.327 2.414 1.00 95.88 199 LEU A C 1
ATOM 1437 O O . LEU A 1 199 ? 4.618 -4.194 2.488 1.00 95.88 199 LEU A O 1
ATOM 1441 N N . TYR A 1 200 ? 4.933 -6.076 1.321 1.00 97.31 200 TYR A N 1
ATOM 1442 C CA . TYR A 1 200 ? 4.107 -5.639 0.206 1.00 97.31 200 TYR A CA 1
ATOM 1443 C C . TYR A 1 200 ? 2.664 -5.441 0.652 1.00 97.31 200 TYR A C 1
ATOM 1445 O O . TYR A 1 200 ? 1.995 -6.354 1.140 1.00 97.31 200 TYR A O 1
ATOM 1453 N N . HIS A 1 201 ? 2.197 -4.215 0.463 1.00 96.56 201 HIS A N 1
ATOM 1454 C CA . HIS A 1 201 ? 0.844 -3.815 0.772 1.00 96.56 201 HIS A CA 1
ATOM 1455 C C . HIS A 1 201 ? 0.366 -2.732 -0.191 1.00 96.56 201 HIS A C 1
ATOM 1457 O O . HIS A 1 201 ? 1.172 -2.050 -0.828 1.00 96.56 201 HIS A O 1
ATOM 1463 N N . VAL A 1 202 ? -0.953 -2.575 -0.262 1.00 89.06 202 VAL A N 1
ATOM 1464 C CA . VAL A 1 202 ? -1.624 -1.419 -0.859 1.00 89.06 202 VAL A CA 1
ATOM 1465 C C . VAL A 1 202 ? -2.398 -0.718 0.248 1.00 89.06 202 VAL A C 1
ATOM 1467 O O . VAL A 1 202 ? -3.311 -1.300 0.837 1.00 89.06 202 VAL A O 1
ATOM 1470 N N . THR A 1 203 ? -2.017 0.520 0.551 1.00 87.50 203 THR A N 1
ATOM 1471 C CA . THR A 1 203 ? -2.649 1.315 1.608 1.00 87.50 203 THR A CA 1
ATOM 1472 C C . THR A 1 203 ? -4.053 1.746 1.209 1.00 87.50 203 THR A C 1
ATOM 1474 O O . THR A 1 203 ? -4.247 2.344 0.151 1.00 87.50 203 THR A O 1
ATOM 1477 N N . ASP A 1 204 ? -5.017 1.502 2.093 1.00 86.06 204 ASP A N 1
ATOM 1478 C CA . ASP A 1 204 ? -6.359 2.062 1.989 1.00 86.06 204 ASP A CA 1
ATOM 1479 C C . ASP A 1 204 ? -6.397 3.390 2.751 1.00 86.06 204 ASP A C 1
ATOM 1481 O O . ASP A 1 204 ? -6.625 3.441 3.961 1.00 86.06 204 ASP A O 1
ATOM 1485 N N . SER A 1 205 ? -6.134 4.483 2.034 1.00 82.00 205 SER A N 1
ATOM 1486 C CA . SER A 1 205 ? -6.075 5.827 2.619 1.00 82.00 205 SER A CA 1
ATOM 1487 C C . SER A 1 205 ? -7.385 6.253 3.290 1.00 82.00 205 SER A C 1
ATOM 1489 O O . SER A 1 205 ? -7.341 7.068 4.209 1.00 82.00 205 SER A O 1
ATOM 1491 N N . ALA A 1 206 ? -8.535 5.707 2.879 1.00 76.31 206 ALA A N 1
ATOM 1492 C CA . ALA A 1 206 ? -9.827 6.013 3.499 1.00 76.31 206 ALA A CA 1
ATOM 1493 C C . ALA A 1 206 ? -9.992 5.332 4.869 1.00 76.31 206 ALA A C 1
ATOM 1495 O O . ALA A 1 206 ? -10.757 5.798 5.713 1.00 76.31 206 ALA A O 1
ATOM 1496 N N . ALA A 1 207 ? -9.249 4.252 5.114 1.00 76.12 207 ALA A N 1
ATOM 1497 C CA . ALA A 1 207 ? -9.216 3.547 6.388 1.00 76.12 207 ALA A CA 1
ATOM 1498 C C . ALA A 1 207 ? -8.107 4.042 7.335 1.00 76.12 207 ALA A C 1
ATOM 1500 O O . ALA A 1 207 ? -7.890 3.428 8.382 1.00 76.12 207 ALA A O 1
ATOM 1501 N N . LEU A 1 208 ? -7.419 5.141 7.001 1.00 83.94 208 LEU A N 1
ATOM 1502 C CA . LEU A 1 208 ? -6.449 5.784 7.884 1.00 83.94 208 LEU A CA 1
ATOM 1503 C C . LEU A 1 208 ? -7.126 6.852 8.749 1.00 83.94 208 LEU A C 1
ATOM 1505 O O . LEU A 1 208 ? -7.539 7.901 8.263 1.00 83.94 208 LEU A O 1
ATOM 1509 N N . ILE A 1 209 ? -7.185 6.610 10.056 1.00 89.69 209 ILE A N 1
ATOM 1510 C CA . ILE A 1 209 ? -7.630 7.592 11.055 1.00 89.69 209 ILE A CA 1
ATOM 1511 C C . ILE A 1 209 ? -6.479 7.773 12.038 1.00 89.69 209 ILE A C 1
ATOM 1513 O O . ILE A 1 209 ? -5.931 6.786 12.515 1.00 89.69 209 ILE A O 1
ATOM 1517 N N . GLY A 1 210 ? -6.062 9.012 12.312 1.00 90.44 210 GLY A N 1
ATOM 1518 C CA . GLY A 1 210 ? -4.971 9.285 13.262 1.00 90.44 210 GLY A CA 1
ATOM 1519 C C . GLY A 1 210 ? -3.616 8.645 12.901 1.00 90.44 210 GLY A C 1
ATOM 1520 O O . GLY A 1 210 ? -2.760 8.493 13.773 1.00 90.44 210 GLY A O 1
ATOM 1521 N N . CYS A 1 211 ? -3.430 8.253 11.637 1.00 92.00 211 CYS A N 1
ATOM 1522 C CA . CYS A 1 211 ? -2.276 7.525 11.111 1.00 92.00 211 CYS A CA 1
ATOM 1523 C C . CYS A 1 211 ? -1.879 8.066 9.732 1.00 92.00 211 CYS A C 1
ATOM 1525 O O . CYS A 1 211 ? -2.705 8.625 9.010 1.00 92.00 211 CYS A O 1
ATOM 1527 N N . ALA A 1 212 ? -0.613 7.890 9.358 1.00 88.19 212 ALA A N 1
ATOM 1528 C CA . ALA A 1 212 ? -0.084 8.233 8.041 1.00 88.19 212 ALA A CA 1
ATOM 1529 C C . ALA A 1 212 ? 0.190 6.963 7.209 1.00 88.19 212 ALA A C 1
ATOM 1531 O O . ALA A 1 212 ? 0.485 5.917 7.783 1.00 88.19 212 ALA A O 1
ATOM 1532 N N . PRO A 1 213 ? 0.201 7.034 5.862 1.00 86.06 213 PRO A N 1
ATOM 1533 C CA . PRO A 1 213 ? 0.497 5.872 5.013 1.00 86.06 213 PRO A CA 1
ATOM 1534 C C . PRO A 1 213 ? 1.825 5.174 5.336 1.00 86.06 213 PRO A C 1
ATOM 1536 O O . PRO A 1 213 ? 1.923 3.956 5.253 1.00 86.06 213 PRO A O 1
ATOM 1539 N N . ARG A 1 214 ? 2.843 5.934 5.763 1.00 86.62 214 ARG A N 1
ATOM 1540 C CA . ARG A 1 214 ? 4.146 5.389 6.185 1.00 86.62 214 ARG A CA 1
ATOM 1541 C C . ARG A 1 214 ? 4.064 4.464 7.407 1.00 86.62 214 ARG A C 1
ATOM 1543 O O . ARG A 1 214 ? 4.958 3.646 7.591 1.00 86.62 214 ARG A O 1
ATOM 1550 N N . ASP A 1 215 ? 3.017 4.590 8.223 1.00 92.62 215 ASP A N 1
ATOM 1551 C CA . ASP A 1 215 ? 2.843 3.795 9.442 1.00 92.62 215 ASP A CA 1
ATOM 1552 C C . ASP A 1 215 ? 2.391 2.360 9.116 1.00 92.62 215 ASP A C 1
ATOM 1554 O O . ASP A 1 215 ? 2.543 1.463 9.942 1.00 92.62 215 ASP A O 1
ATOM 1558 N N . VAL A 1 216 ? 1.869 2.119 7.904 1.00 94.19 216 VAL A N 1
ATOM 1559 C CA . VAL A 1 216 ? 1.351 0.811 7.473 1.00 94.19 216 VAL A CA 1
ATOM 1560 C C . VAL A 1 216 ? 2.451 -0.251 7.434 1.00 94.19 216 VAL A C 1
ATOM 1562 O O . VAL A 1 216 ? 2.253 -1.352 7.943 1.00 94.19 216 VAL A O 1
ATOM 1565 N N . SER A 1 217 ? 3.628 0.075 6.886 1.00 92.62 217 SER A N 1
ATOM 1566 C CA . SER A 1 217 ? 4.761 -0.861 6.819 1.00 92.62 217 SER A CA 1
ATOM 1567 C C . SER A 1 217 ? 5.219 -1.314 8.207 1.00 92.62 217 SER A C 1
ATOM 1569 O O . SER A 1 217 ? 5.438 -2.505 8.419 1.00 92.62 217 SER A O 1
ATOM 1571 N N . ASP A 1 218 ? 5.347 -0.376 9.155 1.00 94.94 218 ASP A N 1
ATOM 1572 C CA . ASP A 1 218 ? 5.727 -0.674 10.544 1.00 94.94 218 ASP A CA 1
ATOM 1573 C C . ASP A 1 218 ? 4.635 -1.496 11.240 1.00 94.94 218 ASP A C 1
ATOM 1575 O O . ASP A 1 218 ? 4.920 -2.501 11.890 1.00 94.94 218 ASP A O 1
ATOM 1579 N N . PHE A 1 219 ? 3.368 -1.136 11.033 1.00 97.00 219 PHE A N 1
ATOM 1580 C CA . PHE A 1 219 ? 2.233 -1.876 11.575 1.00 97.00 219 PHE A CA 1
ATOM 1581 C C . PHE A 1 219 ? 2.195 -3.335 11.082 1.00 97.00 219 PHE A C 1
ATOM 1583 O O . PHE A 1 219 ? 2.098 -4.259 11.893 1.00 97.00 219 PHE A O 1
ATOM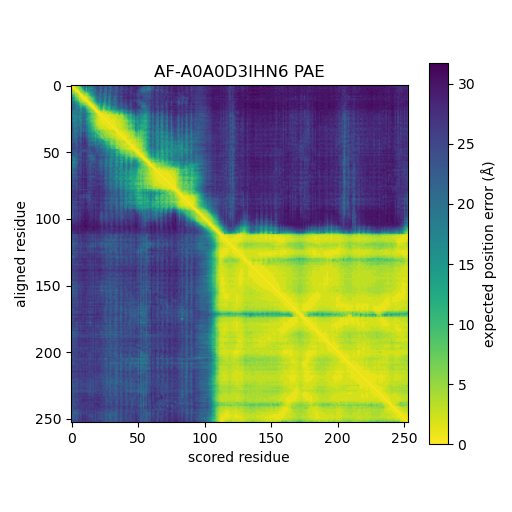 1590 N N . LEU A 1 220 ? 2.355 -3.564 9.774 1.00 97.00 220 LEU A N 1
ATOM 1591 C CA . LEU A 1 220 ? 2.435 -4.907 9.189 1.00 97.00 220 LEU A CA 1
ATOM 1592 C C . LEU A 1 220 ? 3.655 -5.686 9.706 1.00 97.00 220 LEU A C 1
ATOM 1594 O O . LEU A 1 220 ? 3.534 -6.867 10.046 1.00 97.00 220 LEU A O 1
ATOM 1598 N N . ALA A 1 221 ? 4.817 -5.036 9.813 1.00 95.81 221 ALA A N 1
ATOM 1599 C CA . ALA A 1 221 ? 6.019 -5.657 10.366 1.00 95.81 221 ALA A CA 1
ATOM 1600 C C . ALA A 1 221 ? 5.796 -6.131 11.813 1.00 95.81 221 ALA A C 1
ATOM 1602 O O . ALA A 1 221 ? 6.145 -7.265 12.149 1.00 95.81 221 ALA A O 1
ATOM 1603 N N . ARG A 1 222 ? 5.150 -5.310 12.653 1.00 97.38 222 ARG A N 1
ATOM 1604 C CA . ARG A 1 222 ? 4.826 -5.650 14.050 1.00 97.38 222 ARG A CA 1
ATOM 1605 C C . ARG A 1 222 ? 3.790 -6.761 14.179 1.00 97.38 222 ARG A C 1
ATOM 1607 O O . ARG A 1 222 ? 3.949 -7.617 15.046 1.00 97.38 222 ARG A O 1
ATOM 1614 N N . ILE A 1 223 ? 2.774 -6.798 13.308 1.00 96.62 223 ILE A N 1
ATOM 1615 C CA . ILE A 1 223 ? 1.835 -7.934 13.240 1.00 96.62 223 ILE A CA 1
ATOM 1616 C C . ILE A 1 223 ? 2.607 -9.232 12.997 1.00 96.62 223 ILE A C 1
ATOM 1618 O O . ILE A 1 223 ? 2.443 -10.196 13.743 1.00 96.62 223 ILE A O 1
ATOM 1622 N N . ARG A 1 224 ? 3.484 -9.254 11.987 1.00 95.44 224 ARG A N 1
ATOM 1623 C CA . ARG A 1 224 ? 4.256 -10.454 11.620 1.00 95.44 224 ARG A CA 1
ATOM 1624 C C . ARG A 1 224 ? 5.245 -10.876 12.701 1.00 95.44 224 ARG A C 1
ATOM 1626 O O . ARG A 1 224 ? 5.459 -12.068 12.895 1.00 95.44 224 ARG A O 1
ATOM 1633 N N . ALA A 1 225 ? 5.829 -9.911 13.402 1.00 96.56 225 ALA A N 1
ATOM 1634 C CA . ALA A 1 225 ? 6.731 -10.164 14.518 1.00 96.56 225 ALA A CA 1
ATOM 1635 C C . ALA A 1 225 ? 6.006 -10.568 15.817 1.00 96.56 225 ALA A C 1
ATOM 1637 O O . ALA A 1 225 ? 6.674 -10.915 16.788 1.00 96.56 225 ALA A O 1
ATOM 1638 N N . GLY A 1 226 ? 4.668 -10.500 15.868 1.00 97.06 226 GLY A N 1
ATOM 1639 C CA . GLY A 1 226 ? 3.906 -10.721 17.101 1.00 97.06 226 GLY A CA 1
ATOM 1640 C C . GLY A 1 226 ? 4.197 -9.675 18.183 1.00 97.06 226 GLY A C 1
ATOM 1641 O O . GLY A 1 226 ? 4.054 -9.960 19.368 1.00 97.06 226 GLY A O 1
ATOM 1642 N N . SER A 1 227 ? 4.642 -8.481 17.783 1.00 97.94 227 SER A N 1
ATOM 1643 C CA . SER A 1 227 ? 5.065 -7.389 18.670 1.00 97.94 227 SER A CA 1
ATOM 1644 C C . SER A 1 227 ? 4.132 -6.178 18.609 1.00 97.94 227 SER A C 1
ATOM 1646 O O . SER A 1 227 ? 4.486 -5.088 19.066 1.00 97.94 227 SER A O 1
ATOM 1648 N N . LEU A 1 228 ? 2.948 -6.346 18.014 1.00 97.50 228 LEU A N 1
ATOM 1649 C CA . LEU A 1 228 ? 1.946 -5.294 17.974 1.00 97.50 228 LEU A CA 1
ATOM 1650 C C . LEU A 1 228 ? 1.438 -4.998 19.390 1.00 97.50 228 LEU A C 1
ATOM 1652 O O . LEU A 1 228 ? 1.174 -5.913 20.166 1.00 97.50 228 LEU A O 1
ATOM 1656 N N . ASP A 1 229 ? 1.314 -3.711 19.708 1.00 96.56 229 ASP A N 1
ATOM 1657 C CA . ASP A 1 229 ? 0.779 -3.259 20.990 1.00 96.56 229 ASP A CA 1
ATOM 1658 C C . ASP A 1 229 ? -0.626 -3.857 21.224 1.00 96.56 229 ASP A C 1
ATOM 1660 O O . ASP A 1 229 ? -1.456 -3.802 20.308 1.00 96.56 229 ASP A O 1
ATOM 1664 N N . PRO A 1 230 ? -0.906 -4.430 22.413 1.00 96.81 230 PRO A N 1
ATOM 1665 C CA . PRO A 1 230 ? -2.178 -5.090 22.712 1.00 96.81 230 PRO A CA 1
ATOM 1666 C C . PRO A 1 230 ? -3.397 -4.157 22.683 1.00 96.81 230 PRO A C 1
ATOM 1668 O O . PRO A 1 230 ? -4.528 -4.645 22.686 1.00 96.81 230 PRO A O 1
ATOM 1671 N N . GLU A 1 231 ? -3.211 -2.834 22.658 1.00 97.19 231 GLU A N 1
ATOM 1672 C CA . GLU A 1 231 ? -4.311 -1.887 22.458 1.00 97.19 231 GLU A CA 1
ATOM 1673 C C . GLU A 1 231 ? -4.840 -1.872 21.016 1.00 97.19 231 GLU A C 1
ATOM 1675 O O . GLU A 1 231 ? -5.938 -1.363 20.773 1.00 97.19 231 GLU A O 1
ATOM 1680 N N . TRP A 1 232 ? -4.115 -2.454 20.056 1.00 97.62 232 TRP A N 1
ATOM 1681 C CA . TRP A 1 232 ? -4.637 -2.681 18.712 1.00 97.62 232 TRP A CA 1
ATOM 1682 C C . TRP A 1 232 ? -5.525 -3.921 18.653 1.00 97.62 232 TRP A C 1
ATOM 1684 O O . TRP A 1 232 ? -5.116 -5.035 18.973 1.00 97.62 232 TRP A O 1
ATOM 1694 N N . GLN A 1 233 ? -6.725 -3.741 18.114 1.00 96.62 233 GLN A N 1
ATOM 1695 C CA . GLN A 1 233 ? -7.578 -4.827 17.654 1.00 96.62 233 GLN A CA 1
ATOM 1696 C C . GLN A 1 233 ? -7.364 -5.014 16.154 1.00 96.62 233 GLN A C 1
ATOM 1698 O O . GLN A 1 233 ? -7.582 -4.085 15.375 1.00 96.62 233 GLN A O 1
ATOM 1703 N N . VAL A 1 234 ? -6.927 -6.207 15.751 1.00 97.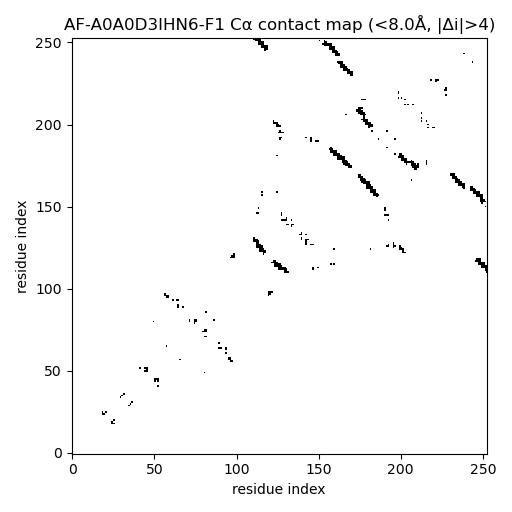19 234 VAL A N 1
ATOM 1704 C CA . VAL A 1 234 ? -6.654 -6.538 14.348 1.00 97.19 234 VAL A CA 1
ATOM 1705 C C . VAL A 1 234 ? -7.731 -7.473 13.824 1.00 97.19 234 VAL A C 1
ATOM 1707 O O . VAL A 1 234 ? -7.967 -8.540 14.386 1.00 97.19 234 VAL A O 1
ATOM 1710 N N . GLN A 1 235 ? -8.359 -7.077 12.723 1.00 95.50 235 GLN A N 1
ATOM 1711 C CA . GLN A 1 235 ? -9.269 -7.912 11.949 1.00 95.50 235 GLN A CA 1
ATOM 1712 C C . GLN A 1 235 ? -8.611 -8.245 10.611 1.00 95.50 235 GLN A C 1
ATOM 1714 O O . GLN A 1 235 ? -8.037 -7.370 9.959 1.00 95.50 235 GLN A O 1
ATOM 1719 N N . ILE A 1 236 ? -8.681 -9.515 10.219 1.00 94.06 236 ILE A N 1
ATOM 1720 C CA . ILE A 1 236 ? -8.107 -10.019 8.972 1.00 94.06 236 ILE A CA 1
ATOM 1721 C C . ILE A 1 236 ? -9.237 -10.603 8.134 1.00 94.06 236 ILE A C 1
ATOM 1723 O O . ILE A 1 236 ? -10.004 -11.439 8.611 1.00 94.06 236 ILE A O 1
ATOM 1727 N N . PHE A 1 237 ? -9.316 -10.162 6.884 1.00 90.25 237 PHE A N 1
ATOM 1728 C CA . PHE A 1 237 ? -10.302 -10.608 5.911 1.00 90.25 237 PHE A CA 1
ATOM 1729 C C . PHE A 1 237 ? -9.560 -11.259 4.749 1.00 90.25 237 PHE A C 1
ATOM 1731 O O . PHE A 1 237 ? -8.925 -10.577 3.942 1.00 90.25 237 PHE A O 1
ATOM 1738 N N . GLU A 1 238 ? -9.602 -12.586 4.689 1.00 90.50 238 GLU A N 1
ATOM 1739 C CA . GLU A 1 238 ? -8.955 -13.346 3.620 1.00 90.50 238 GLU A CA 1
ATOM 1740 C C . GLU A 1 238 ? -9.614 -13.048 2.268 1.00 90.50 238 GLU A C 1
ATOM 1742 O O . GLU A 1 238 ? -10.838 -12.907 2.171 1.00 90.50 238 GLU A O 1
ATOM 1747 N N . ALA A 1 239 ? -8.805 -12.941 1.212 1.00 80.19 239 ALA A N 1
ATOM 1748 C CA . ALA A 1 239 ? -9.344 -12.796 -0.131 1.00 80.19 239 ALA A CA 1
ATOM 1749 C C . ALA A 1 239 ? -10.039 -14.088 -0.593 1.00 80.19 239 ALA A C 1
ATOM 1751 O O . ALA A 1 239 ? -9.702 -15.197 -0.172 1.00 80.19 239 ALA A O 1
ATOM 1752 N N . SER A 1 240 ? -11.001 -13.952 -1.509 1.00 75.88 240 SER A N 1
ATOM 1753 C CA . SER A 1 240 ? -11.621 -15.097 -2.182 1.00 75.88 240 SER A CA 1
ATOM 1754 C C . SER A 1 240 ? -10.582 -15.930 -2.937 1.00 75.88 240 SER A C 1
ATOM 1756 O O . SER A 1 240 ? -9.574 -15.394 -3.382 1.00 75.88 240 SER A O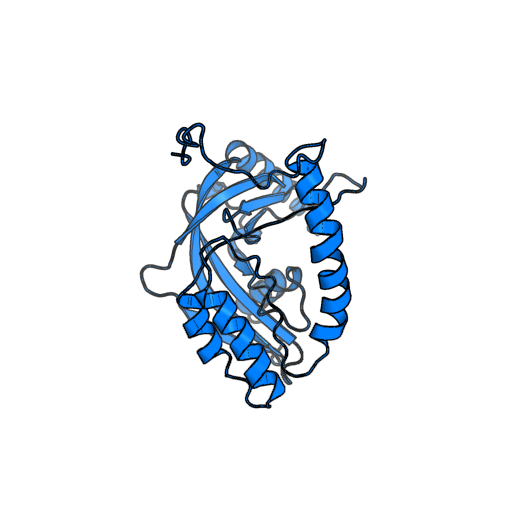 1
ATOM 1758 N N . ALA A 1 241 ? -10.847 -17.221 -3.150 1.00 87.38 241 ALA A N 1
ATOM 1759 C CA . ALA A 1 241 ? -10.024 -18.069 -4.010 1.00 87.38 241 ALA A CA 1
ATOM 1760 C C . ALA A 1 241 ? -10.626 -18.157 -5.432 1.00 87.38 241 ALA A C 1
ATOM 1762 O O . ALA A 1 241 ? -11.788 -18.550 -5.556 1.00 87.38 241 ALA A O 1
ATOM 1763 N N . PRO A 1 242 ? -9.865 -17.857 -6.506 1.00 87.88 242 PRO A N 1
ATOM 1764 C CA . PRO A 1 242 ? -8.496 -17.332 -6.504 1.00 87.88 242 PRO A CA 1
ATOM 1765 C C . PRO A 1 242 ? -8.432 -15.861 -6.042 1.00 87.88 242 PRO A C 1
ATOM 1767 O O . PRO A 1 242 ? -9.411 -15.131 -6.229 1.00 87.88 242 PRO A O 1
ATOM 1770 N N . PRO A 1 243 ? -7.294 -15.422 -5.462 1.00 84.06 243 PRO A N 1
ATOM 1771 C CA . PRO A 1 243 ? -7.141 -14.050 -4.987 1.00 84.06 243 PRO A CA 1
ATOM 1772 C C . PRO A 1 243 ? -7.295 -13.057 -6.146 1.00 84.06 243 PRO A C 1
ATOM 1774 O O . PRO A 1 243 ? -6.817 -13.340 -7.250 1.00 84.06 243 PRO A O 1
ATOM 1777 N N . PRO A 1 244 ? -7.937 -11.897 -5.923 1.00 82.75 244 PRO A N 1
ATOM 1778 C CA . PRO A 1 244 ? -8.090 -10.892 -6.956 1.00 82.75 244 PRO A CA 1
ATOM 1779 C C . PRO A 1 244 ? -6.731 -10.310 -7.350 1.00 82.75 244 PRO A C 1
ATOM 1781 O O . PRO A 1 244 ? -5.835 -10.114 -6.524 1.00 82.75 244 PRO A O 1
ATOM 1784 N N . GLU A 1 245 ? -6.594 -10.019 -8.640 1.00 90.88 245 GLU A N 1
ATOM 1785 C CA . GLU A 1 245 ? -5.368 -9.501 -9.234 1.00 90.88 245 GLU A CA 1
ATOM 1786 C C . GLU A 1 245 ? -5.638 -8.190 -9.959 1.00 90.88 245 GLU A C 1
ATOM 1788 O O . GLU A 1 245 ? -6.649 -8.033 -10.644 1.00 90.88 245 GLU A O 1
ATOM 1793 N N . MET A 1 246 ? -4.695 -7.260 -9.858 1.00 86.19 246 MET A N 1
ATOM 1794 C CA . MET A 1 246 ? -4.756 -5.971 -10.534 1.00 86.19 246 MET A CA 1
ATOM 1795 C C . MET A 1 246 ? -3.581 -5.817 -11.490 1.00 86.19 246 MET A C 1
ATOM 1797 O O . MET A 1 246 ? -2.452 -6.220 -11.202 1.00 86.19 246 MET A O 1
ATOM 1801 N N . ALA A 1 247 ? -3.852 -5.220 -12.649 1.00 89.50 247 ALA A N 1
ATOM 1802 C CA . ALA A 1 247 ? -2.807 -4.795 -13.565 1.00 89.50 247 ALA A CA 1
ATOM 1803 C C . ALA A 1 247 ? -1.978 -3.682 -12.924 1.00 89.50 247 ALA A C 1
ATOM 1805 O O . ALA A 1 247 ? -2.537 -2.704 -12.432 1.00 89.50 247 ALA A O 1
ATOM 1806 N N . ALA A 1 248 ? -0.660 -3.826 -12.971 1.00 90.38 248 ALA A N 1
ATOM 1807 C CA . ALA A 1 248 ? 0.260 -2.806 -12.514 1.00 90.38 248 ALA A CA 1
ATOM 1808 C C . ALA A 1 248 ? 1.426 -2.646 -13.491 1.00 90.38 248 ALA A C 1
ATOM 1810 O O . ALA A 1 248 ? 1.675 -3.504 -14.344 1.00 90.38 248 ALA A O 1
ATOM 1811 N N . VAL A 1 249 ? 2.127 -1.526 -13.373 1.00 94.88 249 VAL A N 1
ATOM 1812 C CA . VAL A 1 249 ? 3.297 -1.194 -14.184 1.00 94.88 249 VAL A CA 1
ATOM 1813 C C . VAL A 1 249 ? 4.438 -0.845 -13.247 1.00 94.88 249 VAL A C 1
A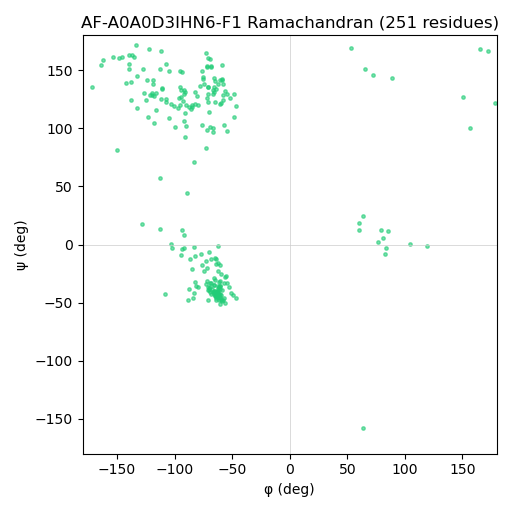TOM 1815 O O . VAL A 1 249 ? 4.270 -0.046 -12.325 1.00 94.88 249 VAL A O 1
ATOM 1818 N N . VAL A 1 250 ? 5.603 -1.444 -13.472 1.00 95.25 250 VAL A N 1
ATOM 1819 C CA . VAL A 1 250 ? 6.802 -1.098 -12.705 1.00 95.25 250 VAL A CA 1
ATOM 1820 C C . VAL A 1 250 ? 7.216 0.330 -13.051 1.00 95.25 250 VAL A C 1
ATOM 1822 O O . VAL A 1 250 ? 7.350 0.664 -14.229 1.00 95.25 250 VAL A O 1
ATOM 1825 N N . ARG A 1 251 ? 7.441 1.176 -12.048 1.00 93.44 251 ARG A N 1
ATOM 1826 C CA . ARG A 1 251 ? 7.911 2.553 -12.232 1.00 93.44 251 ARG A CA 1
ATOM 1827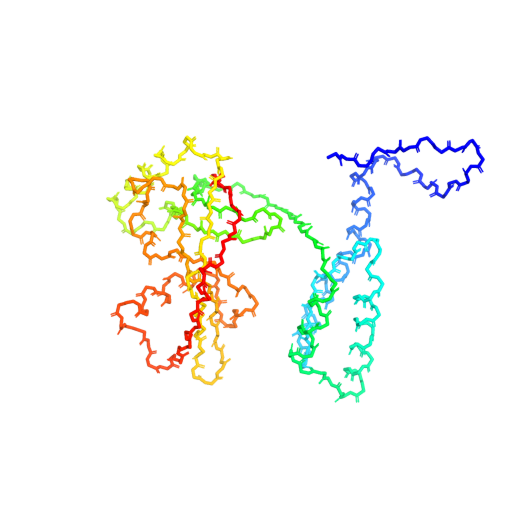 C C . ARG A 1 251 ? 9.063 2.885 -11.301 1.00 93.44 251 ARG A C 1
ATOM 1829 O O . ARG A 1 251 ? 9.092 2.436 -10.158 1.00 93.44 251 ARG A O 1
ATOM 1836 N N . GLU A 1 252 ? 9.967 3.700 -11.826 1.00 92.50 252 GLU A N 1
ATOM 1837 C CA . GLU A 1 252 ? 10.922 4.483 -11.050 1.00 92.50 252 GLU A CA 1
ATOM 1838 C C . GLU A 1 252 ? 10.283 5.850 -10.773 1.00 92.50 252 GLU A C 1
ATOM 1840 O O . GLU A 1 252 ? 9.696 6.444 -11.686 1.00 92.50 252 GLU A O 1
ATOM 1845 N N . VAL A 1 253 ? 10.353 6.314 -9.526 1.00 87.00 253 VAL A N 1
ATOM 1846 C CA . VAL A 1 253 ? 9.827 7.618 -9.079 1.00 87.00 253 VAL A CA 1
ATOM 1847 C C . VAL A 1 253 ? 10.917 8.400 -8.393 1.00 87.00 253 VAL A C 1
ATOM 1849 O O . VAL A 1 253 ? 11.586 7.772 -7.549 1.00 87.00 253 VAL A O 1
#

Radius of gyration: 22.53 Å; Cα contacts (8 Å, |Δi|>4): 318; chains: 1; bounding box: 58×50×64 Å

Solvent-accessible surface area (backbone atoms only — not comparable to full-atom values): 15208 Å² total; per-residue (Å²): 132,81,87,68,88,69,87,74,65,100,80,69,86,75,93,72,81,83,61,88,65,50,73,65,44,55,47,51,52,47,41,62,71,56,47,51,58,49,59,63,48,44,69,63,50,66,71,42,90,90,55,83,87,75,96,75,62,77,54,95,87,46,59,68,58,49,55,50,52,56,49,50,54,54,30,46,76,70,73,57,62,78,54,74,68,62,52,51,61,56,52,75,74,57,82,72,71,70,91,83,91,87,88,89,80,94,66,79,85,69,59,57,26,32,29,36,35,30,80,85,56,97,49,46,30,59,46,39,70,39,54,85,74,46,91,44,73,68,50,37,51,49,47,52,52,44,47,63,68,48,53,86,42,50,73,37,72,34,33,42,32,40,54,28,39,41,38,39,35,32,72,86,69,66,28,26,44,29,31,31,38,36,48,74,44,82,63,60,79,91,68,53,38,62,82,38,57,80,52,27,34,38,75,37,72,88,42,43,35,83,58,56,81,78,51,51,54,56,51,53,50,24,56,75,68,73,64,53,63,85,57,48,48,78,47,77,46,75,46,60,90,77,53,56,71,40,71,21,31,28,38,76,82